Protein AF-0000000080672059 (afdb_homodimer)

Nearest PDB structures (foldseek):
  1m1s-assembly1_A  TM=9.481E-01  e=3.172E-10  Caenorhabditis elegans
  1row-assembly2_B  TM=9.359E-01  e=1.140E-09  Caenorhabditis elegans
  1grw-assembly2_B  TM=8.486E-01  e=2.375E-07  Caenorhabditis elegans
  2bvu-assembly3_C  TM=8.547E-01  e=3.918E-07  Ascaris suum
  7ad7-assembly1_A  TM=6.670E-01  e=1.424E-04  Homo sapiens

pLDDT: mean 83.89, std 22.9, range [27.88, 98.81]

Sequence (276 aa):
MLYDFDDHNLFITPKIAYFPTATGGASRHMMVNGSSHRIAVKIKCSDNELFRVSPVYTLLEPGNAQRLQIVRDPGPAKVDKIVLIYKTTCSSSARDAFDCDLGAERKVIALIAKEDLTMSIAPTTNLKSILRQSVQKSMLYDFDDHNLFITPKIAYFPTATGGASRHMMVNGSSHRIAVKIKCSDNELFRVSPVYTLLEPGNAQRLQIVRDPGPAKVDKIVLIYKTTCSSSARDAFDCDLGAERKVIALIAKEDLTMSIAPTTNLKSILRQSVQKS

Organism: Caenorhabditis japonica (NCBI:txid281687)

Radius of gyration: 25.7 Å; Cα contacts (8 Å, |Δi|>4): 586; chains: 2; bounding box: 85×75×47 Å

Solvent-accessible surface area (backbone atoms only — not comparable to full-atom values): 14937 Å² total; per-residue (Å²): 131,78,71,58,68,90,50,42,46,59,40,68,39,66,50,63,44,79,31,38,17,82,69,18,26,58,49,74,28,43,36,31,22,62,34,91,51,34,30,28,34,40,49,45,62,74,48,69,86,50,36,46,68,40,64,50,56,39,70,32,49,52,71,36,72,46,71,36,39,38,37,37,51,52,46,78,67,48,77,49,39,38,40,38,38,32,30,77,52,90,62,95,41,35,70,64,53,59,78,53,66,78,81,49,44,79,48,68,31,42,34,40,30,41,72,71,73,67,69,68,32,34,42,43,50,65,57,63,65,58,53,53,59,59,57,63,73,103,132,79,72,56,68,89,49,39,45,60,40,68,39,65,50,62,45,78,31,39,16,81,72,18,28,58,47,76,28,41,37,33,22,63,34,92,52,34,31,26,35,39,50,44,64,73,46,69,88,50,38,46,67,39,63,48,55,39,70,32,49,52,72,36,72,46,70,37,38,38,36,38,52,53,45,76,64,48,76,50,39,38,41,37,38,32,31,76,51,89,60,94,39,34,69,64,53,59,79,53,66,79,81,50,45,79,48,68,32,43,34,41,28,41,72,71,73,67,70,69,29,33,41,45,53,65,58,63,66,59,54,54,60,62,56,65,75,102

Foldseek 3Di:
DPPPCVCQAKDKPDLEDEAEQAAWFKDKMKIFGNDQAKKKKAKDWPDVPFKDKPDRIDIHHHGDMDMIMMTGGRHDWDKIKMKIKMDGDPDPDSVVRVVPSPRIDIGMRIYGYDHPCPVPVPPPPPVVVVVVVVVVVD/DPPPCVCQQKDKPDLEDEAEQAAWFKDKMKIFGRDQAKKKKAKDWPDVPFKDKPDRIDIHHHGDMDMIMMTGGRHDWDKIKMKIKMDGDPDPDSVVRVVPSPRIDIGMRIYGYDHPCPVPPPPPPPCVVVVVVVPVVD

InterPro domains:
  IPR000535 Major sperm protein (MSP) domain [PF00635] (10-90)
  IPR000535 Major sperm protein (MSP) domain [PS50202] (9-138)
  IPR008962 PapD-like superfamily [SSF49354] (10-99)
  IPR013783 Immunoglobulin-like fold [G3DSA:2.60.40.10] (4-113)
  IPR051774 Sperm-specific class P [PTHR22947] (5-114)

Secondary structure (DSSP, 8-state):
----GGG-SEEEE-SEEEEETTT-EEEEEEEEE-SSS-EEEEEEES-TTTEEEE-SEEEE-TT-EEEEEEEE-S----EEEEEEEEEE---S-TTGGGGS-TT-EEEEEEEEEE------------HHHHHHHHHH--/----GGG-SEEEE-SEEEEETTT-EEEEEEEEE-SSS-EEEEEEES-TTTEEEE-SEEEE-TT-EEEEEEEE-S----EEEEEEEEEE---S-TTGGGGS-TT-EEEEEEEEEE------------THHHHHHHHHT-

Structure (mmCIF, N/CA/C/O backbone):
data_AF-0000000080672059-model_v1
#
loop_
_entity.id
_entity.type
_entity.pdbx_description
1 polymer 'Major sperm protein'
#
loop_
_atom_site.group_PDB
_atom_site.id
_atom_site.type_symbol
_atom_site.label_atom_id
_atom_site.label_alt_id
_atom_site.label_comp_id
_atom_site.label_asym_id
_atom_site.label_entity_id
_atom_site.label_seq_id
_atom_site.pdbx_PDB_ins_code
_atom_site.Cartn_x
_atom_site.Cartn_y
_atom_site.Cartn_z
_atom_site.occupancy
_atom_site.B_iso_or_equiv
_atom_site.auth_seq_id
_atom_site.auth_comp_id
_atom_site.auth_asym_id
_atom_site.auth_atom_id
_atom_site.pdbx_PDB_model_num
ATOM 1 N N . MET A 1 1 ? -6.824 17.594 25.531 1 27.89 1 MET A N 1
ATOM 2 C CA . MET A 1 1 ? -6.82 17.594 24.078 1 27.89 1 MET A CA 1
ATOM 3 C C . MET A 1 1 ? -8.227 17.375 23.531 1 27.89 1 MET A C 1
ATOM 5 O O . MET A 1 1 ? -8.836 16.328 23.75 1 27.89 1 MET A O 1
ATOM 9 N N . LEU A 1 2 ? -9 18.344 23.422 1 29.59 2 LEU A N 1
ATOM 10 C CA . LEU A 1 2 ? -10.422 18.328 23.094 1 29.59 2 LEU A CA 1
ATOM 11 C C . LEU A 1 2 ? -10.656 17.641 21.75 1 29.59 2 LEU A C 1
ATOM 13 O O . LEU A 1 2 ? -10.102 18.062 20.734 1 29.59 2 LEU A O 1
ATOM 17 N N . TYR A 1 3 ? -10.828 16.344 21.672 1 37.28 3 TYR A N 1
ATOM 18 C CA . TYR A 1 3 ? -11.352 15.75 20.438 1 37.28 3 TYR A CA 1
ATOM 19 C C . TYR A 1 3 ? -12.406 16.656 19.812 1 37.28 3 TYR A C 1
ATOM 21 O O . TYR A 1 3 ? -13.273 17.172 20.516 1 37.28 3 TYR A O 1
ATOM 29 N N . ASP A 1 4 ? -12.125 17.516 19.047 1 41.5 4 ASP A N 1
ATOM 30 C CA . ASP A 1 4 ? -13.172 18.297 18.406 1 41.5 4 ASP A CA 1
ATOM 31 C C . ASP A 1 4 ? -14.422 17.469 18.172 1 41.5 4 ASP A C 1
ATOM 33 O O . ASP A 1 4 ? -14.352 16.391 17.578 1 41.5 4 ASP A O 1
ATOM 37 N N . PHE A 1 5 ? -15.383 17.5 18.922 1 44.5 5 PHE A N 1
ATOM 38 C CA . PHE A 1 5 ? -16.688 16.844 18.953 1 44.5 5 PHE A CA 1
ATOM 39 C C . PHE A 1 5 ? -17.188 16.578 17.547 1 44.5 5 PHE A C 1
ATOM 41 O O . PHE A 1 5 ? -17.875 15.594 17.297 1 44.5 5 PHE A O 1
ATOM 48 N N . ASP A 1 6 ? -16.984 17.531 16.625 1 49.91 6 ASP A N 1
ATOM 49 C CA . ASP A 1 6 ? -17.516 17.359 15.281 1 49.91 6 ASP A CA 1
ATOM 50 C C . ASP A 1 6 ? -16.875 16.172 14.578 1 49.91 6 ASP A C 1
ATOM 52 O O . ASP A 1 6 ? -17.469 15.578 13.68 1 49.91 6 ASP A O 1
ATOM 56 N N . ASP A 1 7 ? -15.625 15.844 14.891 1 55.97 7 ASP A N 1
ATOM 57 C CA . ASP A 1 7 ? -14.758 14.75 14.453 1 55.97 7 ASP A CA 1
ATOM 58 C C . ASP A 1 7 ? -15.117 13.453 15.164 1 55.97 7 ASP A C 1
ATOM 60 O O . ASP A 1 7 ? -14.352 12.484 15.133 1 55.97 7 ASP A O 1
ATOM 64 N N . HIS A 1 8 ? -16.281 13.516 15.805 1 61.19 8 HIS A N 1
ATOM 65 C CA . HIS A 1 8 ? -16.516 12.555 16.875 1 61.19 8 HIS A CA 1
ATOM 66 C C . HIS A 1 8 ? -16.875 11.188 16.312 1 61.19 8 HIS A C 1
ATOM 68 O O . HIS A 1 8 ? -16.688 10.164 16.984 1 61.19 8 HIS A O 1
ATOM 74 N N . ASN A 1 9 ? -17.219 11.094 15.055 1 89.75 9 ASN A N 1
ATOM 75 C CA . ASN A 1 9 ? -17.594 9.758 14.625 1 89.75 9 ASN A CA 1
ATOM 76 C C . ASN A 1 9 ? -16.422 9 14.008 1 89.75 9 ASN A C 1
ATOM 78 O O . ASN A 1 9 ? -16.078 7.902 14.453 1 89.75 9 ASN A O 1
ATOM 82 N N . LEU A 1 10 ? -15.648 9.797 13.172 1 96 10 LEU A N 1
ATOM 83 C CA . LEU A 1 10 ? -14.492 9.156 12.547 1 96 10 LEU A CA 1
ATOM 84 C C . LEU A 1 10 ? -13.227 9.984 12.789 1 96 10 LEU A C 1
ATOM 86 O O . LEU A 1 10 ? -13.141 11.133 12.359 1 96 10 LEU A O 1
ATOM 90 N N . PHE A 1 11 ? -12.328 9.398 13.445 1 95.81 11 PHE A N 1
ATOM 91 C CA . PHE A 1 11 ? -11.047 10.055 13.688 1 95.81 11 PHE A CA 1
ATOM 92 C C . PHE A 1 11 ? -10.008 9.609 12.664 1 95.81 11 PHE A C 1
ATOM 94 O O . PHE A 1 11 ? -9.922 8.422 12.328 1 95.81 11 PHE A O 1
ATOM 101 N N . ILE A 1 12 ? -9.297 10.57 12.086 1 97.25 12 ILE A N 1
ATOM 102 C CA . ILE A 1 12 ? -8.227 10.273 11.141 1 97.25 12 ILE A CA 1
ATOM 103 C C . ILE A 1 12 ? -6.98 11.07 11.516 1 97.25 12 ILE A C 1
ATOM 105 O O . ILE A 1 12 ? -7.055 12.273 11.766 1 97.25 12 ILE A O 1
ATOM 109 N N . THR A 1 13 ? -5.883 10.406 11.547 1 96.31 13 THR A N 1
ATOM 110 C CA . THR A 1 13 ? -4.633 11.078 11.875 1 96.31 13 THR A CA 1
ATOM 111 C C . THR A 1 13 ? -3.461 10.422 11.148 1 96.31 13 THR A C 1
ATOM 113 O O . THR A 1 13 ? -3.438 9.195 10.984 1 96.31 13 THR A O 1
ATOM 116 N N . PRO A 1 14 ? -2.426 11.148 10.719 1 97.25 14 PRO A N 1
ATOM 117 C CA . PRO A 1 14 ? -2.373 12.609 10.625 1 97.25 14 PRO A CA 1
ATOM 118 C C . PRO A 1 14 ? -3.234 13.156 9.484 1 97.25 14 PRO A C 1
ATOM 120 O O . PRO A 1 14 ? -3.645 12.406 8.602 1 97.25 14 PRO A O 1
ATOM 123 N N . LYS A 1 15 ? -3.541 14.391 9.469 1 97.31 15 LYS A N 1
ATOM 124 C CA . LYS A 1 15 ? -4.371 15.016 8.445 1 97.31 15 LYS A CA 1
ATOM 125 C C . LYS A 1 15 ? -3.514 15.57 7.312 1 97.31 15 LYS A C 1
ATOM 127 O O . LYS A 1 15 ? -4.043 16.062 6.312 1 97.31 15 LYS A O 1
ATOM 132 N N . ILE A 1 16 ? -2.193 15.492 7.504 1 97.44 16 ILE A N 1
ATOM 133 C CA . ILE A 1 16 ? -1.255 15.953 6.484 1 97.44 16 ILE A CA 1
ATOM 134 C C . ILE A 1 16 ? -0.164 14.906 6.277 1 97.44 16 ILE A C 1
ATOM 136 O O . ILE A 1 16 ? 0.328 14.312 7.242 1 97.44 16 ILE A O 1
ATOM 140 N N . ALA A 1 17 ? 0.248 14.727 5.102 1 97.31 17 ALA A N 1
ATOM 141 C CA . ALA A 1 17 ? 1.373 13.867 4.754 1 97.31 17 ALA A CA 1
ATOM 142 C C . ALA A 1 17 ? 2.336 14.578 3.805 1 97.31 17 ALA A C 1
ATOM 144 O O . ALA A 1 17 ? 1.909 15.289 2.893 1 97.31 17 ALA A O 1
ATOM 145 N N . TYR A 1 18 ? 3.58 14.367 4.039 1 95.5 18 TYR A N 1
ATOM 146 C CA . TYR A 1 18 ? 4.629 14.938 3.199 1 95.5 18 TYR A CA 1
ATOM 147 C C . TYR A 1 18 ? 5.34 13.852 2.406 1 95.5 18 TYR A C 1
ATOM 149 O O . TYR A 1 18 ? 5.609 12.766 2.93 1 95.5 18 TYR A O 1
ATOM 157 N N . PHE A 1 19 ? 5.676 14.172 1.181 1 95 19 PHE A N 1
ATOM 158 C CA . PHE A 1 19 ? 6.398 13.234 0.322 1 95 19 PHE A CA 1
ATOM 159 C C . PHE A 1 19 ? 7.539 13.938 -0.401 1 95 19 PHE A C 1
ATOM 161 O O . PHE A 1 19 ? 7.348 15.016 -0.98 1 95 19 PHE A O 1
ATOM 168 N N . PRO A 1 20 ? 8.672 13.234 -0.404 1 91.88 20 PRO A N 1
ATOM 169 C CA . PRO A 1 20 ? 9.711 13.75 -1.296 1 91.88 20 PRO A CA 1
ATOM 170 C C . PRO A 1 20 ? 9.344 13.609 -2.771 1 91.88 20 PRO A C 1
ATOM 172 O O . PRO A 1 20 ? 8.797 12.578 -3.18 1 91.88 20 PRO A O 1
ATOM 175 N N . THR A 1 21 ? 9.68 14.609 -3.572 1 94.88 21 THR A N 1
ATOM 176 C CA . THR A 1 21 ? 9.352 14.586 -4.992 1 94.88 21 THR A CA 1
ATOM 177 C C . THR A 1 21 ? 10.219 13.57 -5.734 1 94.88 21 THR A C 1
ATOM 179 O O . THR A 1 21 ? 9.742 12.891 -6.648 1 94.88 21 THR A O 1
ATOM 182 N N . ALA A 1 22 ? 11.438 13.406 -5.324 1 90.38 22 ALA A N 1
ATOM 183 C CA . ALA A 1 22 ? 12.414 12.617 -6.066 1 90.38 22 ALA A CA 1
ATOM 184 C C . ALA A 1 22 ? 12.172 11.125 -5.871 1 90.38 22 ALA A C 1
ATOM 186 O O . ALA A 1 22 ? 12.305 10.344 -6.816 1 90.38 22 ALA A O 1
ATOM 187 N N . THR A 1 23 ? 11.844 10.773 -4.719 1 88.88 23 THR A N 1
ATOM 188 C CA . THR A 1 23 ? 11.781 9.336 -4.445 1 88.88 23 THR A CA 1
ATOM 189 C C . THR A 1 23 ? 10.336 8.891 -4.223 1 88.88 23 THR A C 1
ATOM 191 O O . THR A 1 23 ? 10.031 7.699 -4.301 1 88.88 23 THR A O 1
ATOM 194 N N . GLY A 1 24 ? 9.461 9.883 -4 1 94.06 24 GLY A N 1
ATOM 195 C CA . GLY A 1 24 ? 8.148 9.492 -3.506 1 94.06 24 GLY A CA 1
ATOM 196 C C . GLY A 1 24 ? 8.18 8.992 -2.074 1 94.06 24 GLY A C 1
ATOM 197 O O . GLY A 1 24 ? 8.859 9.562 -1.223 1 94.06 24 GLY A O 1
ATOM 198 N N . GLY A 1 25 ? 7.371 7.953 -1.831 1 93.5 25 GLY A N 1
ATOM 199 C CA . GLY A 1 25 ? 7.363 7.41 -0.483 1 93.5 25 GLY A CA 1
ATOM 200 C C . GLY A 1 25 ? 6 6.902 -0.05 1 93.5 25 GLY A C 1
ATOM 201 O O . GLY A 1 25 ? 5.109 6.715 -0.88 1 93.5 25 GLY A O 1
ATOM 202 N N . ALA A 1 26 ? 5.996 6.516 1.231 1 95.62 26 ALA A N 1
ATOM 203 C CA . ALA A 1 26 ? 4.762 5.988 1.807 1 95.62 26 ALA A CA 1
ATOM 204 C C . ALA A 1 26 ? 4.395 6.73 3.088 1 95.62 26 ALA A C 1
ATOM 206 O O . ALA A 1 26 ? 5.27 7.203 3.812 1 95.62 26 ALA A O 1
ATOM 207 N N . SER A 1 27 ? 3.152 6.887 3.283 1 95.25 27 SER A N 1
ATOM 208 C CA . SER A 1 27 ? 2.631 7.418 4.539 1 95.25 27 SER A CA 1
ATOM 209 C C . SER A 1 27 ? 1.541 6.52 5.109 1 95.25 27 SER A C 1
ATOM 211 O O . SER A 1 27 ? 0.822 5.855 4.363 1 95.25 27 SER A O 1
ATOM 213 N N . ARG A 1 28 ? 1.445 6.535 6.426 1 94.88 28 ARG A N 1
ATOM 214 C CA . ARG A 1 28 ? 0.442 5.734 7.117 1 94.88 28 ARG A CA 1
ATOM 215 C C . ARG A 1 28 ? -0.46 6.609 7.98 1 94.88 28 ARG A C 1
ATOM 217 O O . ARG A 1 28 ? 0.021 7.492 8.695 1 94.88 28 ARG A O 1
ATOM 224 N N . HIS A 1 29 ? -1.68 6.273 7.871 1 96.56 29 HIS A N 1
ATOM 225 C CA . HIS A 1 29 ? -2.703 6.984 8.633 1 96.56 29 HIS A CA 1
ATOM 226 C C . HIS A 1 29 ? -3.604 6.016 9.391 1 96.56 29 HIS A C 1
ATOM 228 O O . HIS A 1 29 ? -3.721 4.848 9.008 1 96.56 29 HIS A O 1
ATOM 234 N N . MET A 1 30 ? -4.145 6.531 10.422 1 96.94 30 MET A N 1
ATOM 235 C CA . MET A 1 30 ? -5.043 5.703 11.227 1 96.94 30 MET A CA 1
ATOM 236 C C . MET A 1 30 ? -6.461 6.258 11.203 1 96.94 30 MET A C 1
ATOM 238 O O . MET A 1 30 ? -6.668 7.457 11.398 1 96.94 30 MET A O 1
ATOM 242 N N . MET A 1 31 ? -7.363 5.41 10.945 1 97.5 31 MET A N 1
ATOM 243 C CA . MET A 1 31 ? -8.789 5.719 11.023 1 97.5 31 MET A CA 1
ATOM 244 C C . MET A 1 31 ? -9.43 5.004 12.211 1 97.5 31 MET A C 1
ATOM 246 O O . MET A 1 31 ? -9.281 3.791 12.359 1 97.5 31 MET A O 1
ATOM 250 N N . VAL A 1 32 ? -10.172 5.73 13.008 1 97.19 32 VAL A N 1
ATOM 251 C CA . VAL A 1 32 ? -10.789 5.133 14.188 1 97.19 32 VAL A CA 1
ATOM 252 C C . VAL A 1 32 ? -12.273 5.484 14.219 1 97.19 32 VAL A C 1
ATOM 254 O O . VAL A 1 32 ? -12.648 6.648 14.055 1 97.19 32 VAL A O 1
ATOM 257 N N . ASN A 1 33 ? -13.117 4.461 14.453 1 97.69 33 ASN A N 1
ATOM 258 C CA . ASN A 1 33 ? -14.547 4.688 14.664 1 97.69 33 ASN A CA 1
ATOM 259 C C . ASN A 1 33 ? -14.852 5.02 16.125 1 97.69 33 ASN A C 1
ATOM 261 O O . ASN A 1 33 ? -14.953 4.125 16.953 1 97.69 33 ASN A O 1
ATOM 265 N N . GLY A 1 34 ? -15.039 6.273 16.297 1 95.5 34 GLY A N 1
ATOM 266 C CA . GLY A 1 34 ? -15.328 6.719 17.656 1 95.5 34 GLY A CA 1
ATOM 267 C C . GLY A 1 34 ? -16.812 6.711 17.984 1 95.5 34 GLY A C 1
ATOM 268 O O . GLY A 1 34 ? -17.203 7.125 19.078 1 95.5 34 GLY A O 1
ATOM 269 N N . SER A 1 35 ? -17.578 6.309 17.078 1 94.5 35 SER A N 1
ATOM 270 C CA . SER A 1 35 ? -19.031 6.293 17.297 1 94.5 35 SER A CA 1
ATOM 271 C C . SER A 1 35 ? -19.484 4.957 17.859 1 94.5 35 SER A C 1
ATOM 273 O O . SER A 1 35 ? -18.672 4.074 18.125 1 94.5 35 SER A O 1
ATOM 275 N N . SER A 1 36 ? -20.734 4.789 18.109 1 95.88 36 SER A N 1
ATOM 276 C CA . SER A 1 36 ? -21.312 3.555 18.625 1 95.88 36 SER A CA 1
ATOM 277 C C . SER A 1 36 ? -21.922 2.717 17.516 1 95.88 36 SER A C 1
ATOM 279 O O . SER A 1 36 ? -22.562 1.69 17.766 1 95.88 36 SER A O 1
ATOM 281 N N . HIS A 1 37 ? -21.781 3.164 16.203 1 96.62 37 HIS A N 1
ATOM 282 C CA . HIS A 1 37 ? -22.359 2.477 15.055 1 96.62 37 HIS A CA 1
ATOM 283 C C . HIS A 1 37 ? -21.266 2.078 14.062 1 96.62 37 HIS A C 1
ATOM 285 O O . HIS A 1 37 ? -20.219 2.713 14 1 96.62 37 HIS A O 1
ATOM 291 N N . ARG A 1 38 ? -21.562 1.036 13.336 1 97.44 38 ARG A N 1
ATOM 292 C CA . ARG A 1 38 ? -20.656 0.686 12.242 1 97.44 38 ARG A CA 1
ATOM 293 C C . ARG A 1 38 ? -20.547 1.828 11.234 1 97.44 38 ARG A C 1
ATOM 295 O O . ARG A 1 38 ? -21.547 2.461 10.891 1 97.44 38 ARG A O 1
ATOM 302 N N . ILE A 1 39 ? -19.344 2.043 10.773 1 97.38 39 ILE A N 1
ATOM 303 C CA . ILE A 1 39 ? -19.094 3.105 9.805 1 97.38 39 ILE A CA 1
ATOM 304 C C . ILE A 1 39 ? -18.531 2.512 8.523 1 97.38 39 ILE A C 1
ATOM 306 O O . ILE A 1 39 ? -17.641 1.655 8.57 1 97.38 39 ILE A O 1
ATOM 310 N N . ALA A 1 40 ? -19.141 2.881 7.383 1 97.75 40 ALA A N 1
ATOM 311 C CA . ALA A 1 40 ? -18.531 2.623 6.074 1 97.75 40 ALA A CA 1
ATOM 312 C C . ALA A 1 40 ? -17.719 3.818 5.602 1 97.75 40 ALA A C 1
ATOM 314 O O . ALA A 1 40 ? -18.125 4.969 5.773 1 97.75 40 ALA A O 1
ATOM 315 N N . VAL A 1 41 ? -16.562 3.537 5.016 1 98 41 VAL A N 1
ATOM 316 C CA . VAL A 1 41 ? -15.695 4.594 4.512 1 98 41 VAL A CA 1
ATOM 317 C C . VAL A 1 41 ? -15.352 4.332 3.049 1 98 41 VAL A C 1
ATOM 319 O O . VAL A 1 41 ? -14.977 3.213 2.686 1 98 41 VAL A O 1
ATOM 322 N N . LYS A 1 42 ? -15.523 5.309 2.285 1 98.12 42 LYS A N 1
ATOM 323 C CA . LYS A 1 42 ? -15.031 5.348 0.91 1 98.12 42 LYS A CA 1
ATOM 324 C C . LYS A 1 42 ? -13.914 6.371 0.753 1 98.12 42 LYS A C 1
ATOM 326 O O . LYS A 1 42 ? -14.086 7.547 1.081 1 98.12 42 LYS A O 1
ATOM 331 N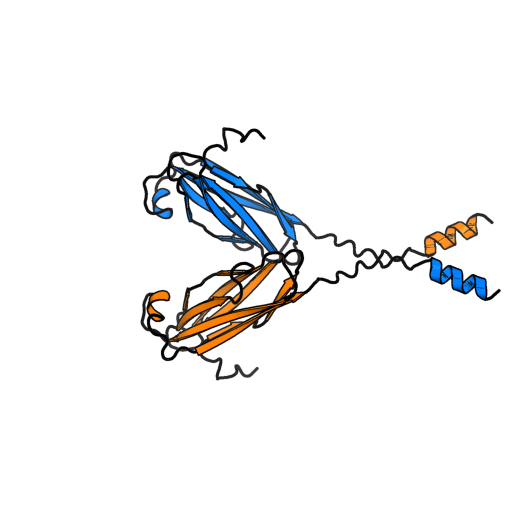 N . ILE A 1 43 ? -12.812 5.957 0.176 1 98.5 43 ILE A N 1
ATOM 332 C CA . ILE A 1 43 ? -11.633 6.809 0.087 1 98.5 43 ILE A CA 1
ATOM 333 C C . ILE A 1 43 ? -11.367 7.172 -1.372 1 98.5 43 ILE A C 1
ATOM 335 O O . ILE A 1 43 ? -11.281 6.293 -2.232 1 98.5 43 ILE A O 1
ATOM 339 N N . LYS A 1 44 ? -11.242 8.445 -1.642 1 98.31 44 LYS A N 1
ATOM 340 C CA . LYS A 1 44 ? -10.938 8.961 -2.971 1 98.31 44 LYS A CA 1
ATOM 341 C C . LYS A 1 44 ? -9.617 9.734 -2.969 1 98.31 44 LYS A C 1
ATOM 343 O O . LYS A 1 44 ? -9.281 10.391 -1.984 1 98.31 44 LYS A O 1
ATOM 348 N N . CYS A 1 45 ? -8.93 9.68 -4.086 1 98.69 45 CYS A N 1
ATOM 349 C CA . CYS A 1 45 ? -7.68 10.414 -4.266 1 98.69 45 CYS A CA 1
ATOM 350 C C . CYS A 1 45 ? -7.781 11.391 -5.426 1 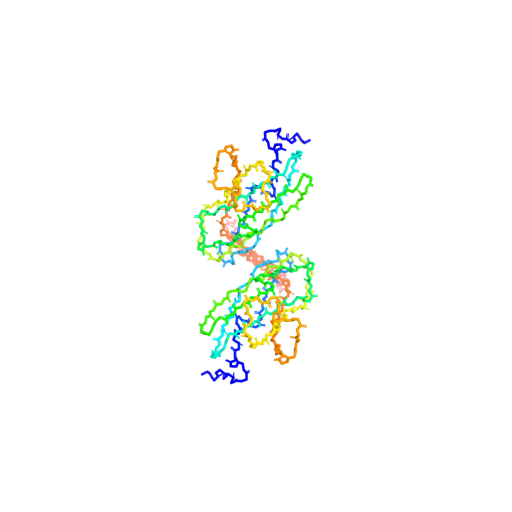98.69 45 CYS A C 1
ATOM 352 O O . CYS A 1 45 ? -8.375 11.078 -6.461 1 98.69 45 CYS A O 1
ATOM 354 N N . SER A 1 46 ? -7.16 12.539 -5.191 1 98.69 46 SER A N 1
ATOM 355 C CA . SER A 1 46 ? -7.211 13.555 -6.234 1 98.69 46 SER A CA 1
ATOM 356 C C . SER A 1 46 ? -6.332 13.172 -7.422 1 98.69 46 SER A C 1
ATOM 358 O O . SER A 1 46 ? -6.477 13.727 -8.516 1 98.69 46 SER A O 1
ATOM 360 N N . ASP A 1 47 ? -5.355 12.266 -7.281 1 98.44 47 ASP A N 1
ATOM 361 C CA . ASP A 1 47 ? -4.453 11.852 -8.352 1 98.44 47 ASP A CA 1
ATOM 362 C C . ASP A 1 47 ? -4.109 10.367 -8.234 1 98.44 47 ASP A C 1
ATOM 364 O O . ASP A 1 47 ? -3.115 10.008 -7.605 1 98.44 47 ASP A O 1
ATOM 368 N N . ASN A 1 48 ? -4.805 9.578 -8.977 1 97.12 48 ASN A N 1
ATOM 369 C CA . ASN A 1 48 ? -4.629 8.133 -8.906 1 97.12 48 ASN A CA 1
ATOM 370 C C . ASN A 1 48 ? -3.457 7.664 -9.766 1 97.12 48 ASN A C 1
ATOM 372 O O . ASN A 1 48 ? -3.102 6.484 -9.742 1 97.12 48 ASN A O 1
ATOM 376 N N . GLU A 1 49 ? -2.912 8.555 -10.531 1 95.94 49 GLU A N 1
ATOM 377 C CA . GLU A 1 49 ? -1.74 8.203 -11.328 1 95.94 49 GLU A CA 1
ATOM 378 C C . GLU A 1 49 ? -0.469 8.234 -10.484 1 95.94 49 GLU A C 1
ATOM 380 O O . GLU A 1 49 ? 0.438 7.422 -10.688 1 95.94 49 GLU A O 1
ATOM 385 N N . LEU A 1 50 ? -0.511 9.141 -9.57 1 96.56 50 LEU A N 1
ATOM 386 C CA . LEU A 1 50 ? 0.701 9.367 -8.789 1 96.56 50 LEU A CA 1
ATOM 387 C C . LEU A 1 50 ? 0.625 8.648 -7.441 1 96.56 50 LEU A C 1
ATOM 389 O O . LEU A 1 50 ? 1.655 8.328 -6.848 1 96.56 50 LEU A O 1
ATOM 393 N N . PHE A 1 51 ? -0.557 8.43 -6.969 1 97.62 51 PHE A N 1
ATOM 394 C CA . PHE A 1 51 ? -0.736 7.867 -5.637 1 97.62 51 PHE A CA 1
ATOM 395 C C . PHE A 1 51 ? -1.474 6.535 -5.707 1 97.62 51 PHE A C 1
ATOM 397 O O . PHE A 1 51 ? -2.32 6.332 -6.582 1 97.62 51 PHE A O 1
ATOM 404 N N . ARG A 1 52 ? -1.101 5.746 -4.781 1 96.75 52 ARG A N 1
ATOM 405 C CA . ARG A 1 52 ? -1.884 4.555 -4.48 1 96.75 52 ARG A CA 1
ATOM 406 C C . ARG A 1 52 ? -2.373 4.57 -3.035 1 96.75 52 ARG A C 1
ATOM 408 O O . ARG A 1 52 ? -1.609 4.879 -2.119 1 96.75 52 ARG A O 1
ATOM 415 N N . VAL A 1 53 ? -3.619 4.266 -2.9 1 97.69 53 VAL A N 1
ATOM 416 C CA . VAL A 1 53 ? -4.246 4.316 -1.584 1 97.69 53 VAL A CA 1
ATOM 417 C C . VAL A 1 53 ? -4.883 2.965 -1.264 1 97.69 53 VAL A C 1
ATOM 419 O O . VAL A 1 53 ? -5.496 2.34 -2.133 1 97.69 53 VAL A O 1
ATOM 422 N N . SER A 1 54 ? -4.648 2.551 0.02 1 95.62 54 SER A N 1
ATOM 423 C CA . SER A 1 54 ? -5.23 1.294 0.479 1 95.62 54 SER A CA 1
ATOM 424 C C . SER A 1 54 ? -5.637 1.375 1.946 1 95.62 54 SER A C 1
ATOM 426 O O . SER A 1 54 ? -4.824 1.729 2.803 1 95.62 54 SER A O 1
ATOM 428 N N . PRO A 1 55 ? -6.945 0.967 2.193 1 96.38 55 PRO A N 1
ATOM 429 C CA . PRO A 1 55 ? -7.973 0.45 1.284 1 96.38 55 PRO A CA 1
ATOM 430 C C . PRO A 1 55 ? -8.742 1.559 0.572 1 96.38 55 PRO A C 1
ATOM 432 O O . PRO A 1 55 ? -8.539 2.74 0.861 1 96.38 55 PRO A O 1
ATOM 435 N N . VAL A 1 56 ? -9.547 1.164 -0.354 1 96.88 56 VAL A N 1
ATOM 436 C CA . VAL A 1 56 ? -10.398 2.109 -1.073 1 96.88 56 VAL A CA 1
ATOM 437 C C . VAL A 1 56 ? -11.773 2.16 -0.424 1 96.88 56 VAL A C 1
ATOM 439 O O . VAL A 1 56 ? -12.422 3.211 -0.411 1 96.88 56 VAL A O 1
ATOM 442 N N . TYR A 1 57 ? -12.242 1.029 0.13 1 98.12 57 TYR A N 1
ATOM 443 C CA . TYR A 1 57 ? -13.445 0.888 0.949 1 98.12 57 TYR A CA 1
ATOM 444 C C . TYR A 1 57 ? -13.141 0.11 2.225 1 98.12 57 TYR A C 1
ATOM 446 O O . TYR A 1 57 ? -12.359 -0.839 2.209 1 98.12 57 TYR A O 1
ATOM 454 N N . THR A 1 58 ? -13.875 0.464 3.301 1 98.19 58 THR A N 1
ATOM 455 C CA . THR A 1 58 ? -13.719 -0.352 4.5 1 98.19 58 THR A CA 1
ATOM 456 C C . THR A 1 58 ? -14.883 -0.112 5.465 1 98.19 58 THR A C 1
ATOM 458 O O . THR A 1 58 ? -15.531 0.933 5.414 1 98.19 58 THR A O 1
ATOM 461 N N . LEU A 1 59 ? -15.148 -1.096 6.254 1 98.44 59 LEU A N 1
ATOM 462 C CA . LEU A 1 59 ? -16.047 -0.973 7.395 1 98.44 59 LEU A CA 1
ATOM 463 C C . LEU A 1 59 ? -15.273 -0.85 8.695 1 98.44 59 LEU A C 1
ATOM 465 O O . LEU A 1 59 ? -14.258 -1.525 8.883 1 98.44 59 LEU A O 1
ATOM 469 N N . LEU A 1 60 ? -15.734 -0.014 9.523 1 98.12 60 LEU A N 1
ATOM 470 C CA . LEU A 1 60 ? -15.141 0.131 10.852 1 98.12 60 LEU A CA 1
ATOM 471 C C . LEU A 1 60 ? -16.188 -0.095 11.938 1 98.12 60 LEU A C 1
ATOM 473 O O . LEU A 1 60 ? -17.141 0.676 12.062 1 98.12 60 LEU A O 1
ATOM 477 N N . GLU A 1 61 ? -15.898 -1.157 12.727 1 98.06 61 GLU A N 1
ATOM 478 C CA . GLU A 1 61 ? -16.766 -1.378 13.883 1 98.06 61 GLU A CA 1
ATOM 479 C C . GLU A 1 61 ? -16.5 -0.364 14.984 1 98.06 61 GLU A C 1
ATOM 481 O O . GLU A 1 61 ? -15.398 0.198 15.062 1 98.06 61 GLU A O 1
ATOM 486 N N . PRO A 1 62 ? -17.5 -0.126 15.844 1 96.88 62 PRO A N 1
ATOM 487 C CA . PRO A 1 62 ? -17.297 0.817 16.953 1 96.88 62 PRO A CA 1
ATOM 488 C C . PRO A 1 62 ? -16.016 0.547 17.734 1 96.88 62 PRO A C 1
ATOM 490 O O . PRO A 1 62 ? -15.766 -0.589 18.141 1 96.88 62 PRO A O 1
ATOM 493 N N . GLY A 1 63 ? -15.18 1.561 17.844 1 95.5 63 GLY A N 1
ATOM 494 C CA . GLY A 1 63 ? -13.969 1.463 18.641 1 95.5 63 GLY A CA 1
ATOM 495 C C . GLY A 1 63 ? -12.805 0.869 17.875 1 95.5 63 GLY A C 1
ATOM 496 O O . GLY A 1 63 ? -11.672 0.866 18.375 1 95.5 63 GLY A O 1
ATOM 497 N N . ASN A 1 64 ? -12.984 0.379 16.703 1 97.38 64 ASN A N 1
ATOM 498 C CA . ASN A 1 64 ? -11.922 -0.26 15.945 1 97.38 64 ASN A CA 1
ATOM 499 C C . ASN A 1 64 ? -11.125 0.759 15.133 1 97.38 64 ASN A C 1
ATOM 501 O O . ASN A 1 64 ? -11.633 1.839 14.82 1 97.38 64 ASN A O 1
ATOM 505 N N . ALA A 1 65 ? -9.898 0.408 14.945 1 97 65 ALA A N 1
ATOM 506 C CA . ALA A 1 65 ? -8.977 1.219 14.148 1 97 65 ALA A CA 1
ATOM 507 C C . ALA A 1 65 ? -8.492 0.455 12.922 1 97 65 ALA A C 1
ATOM 509 O O . ALA A 1 65 ? -8.336 -0.768 12.961 1 97 65 ALA A O 1
ATOM 510 N N . GLN A 1 66 ? -8.359 1.185 11.891 1 96.88 66 GLN A N 1
ATOM 511 C CA . GLN A 1 66 ? -7.793 0.603 10.68 1 96.88 66 GLN A CA 1
ATOM 512 C C . GLN A 1 66 ? -6.777 1.546 10.031 1 96.88 66 GLN A C 1
ATOM 514 O O . GLN A 1 66 ? -7 2.758 9.977 1 96.88 66 GLN A O 1
ATOM 519 N N . ARG A 1 67 ? -5.773 0.977 9.523 1 95.31 67 ARG A N 1
ATOM 520 C CA . ARG A 1 67 ? -4.727 1.76 8.867 1 95.31 67 ARG A CA 1
ATOM 521 C C . ARG A 1 67 ? -5.109 2.094 7.434 1 95.31 67 ARG A C 1
ATOM 523 O O . ARG A 1 67 ? -5.727 1.277 6.742 1 95.31 67 ARG A O 1
ATOM 530 N N . LEU A 1 68 ? -4.738 3.248 7.07 1 97.38 68 LEU A N 1
ATOM 531 C CA . LEU A 1 68 ? -4.781 3.705 5.684 1 97.38 68 LEU A CA 1
ATOM 532 C C . LEU A 1 68 ? -3.375 3.969 5.156 1 97.38 68 LEU A C 1
ATOM 534 O O . LEU A 1 68 ? -2.652 4.809 5.695 1 97.38 68 LEU A O 1
ATOM 538 N N . GLN A 1 69 ? -3.041 3.283 4.137 1 96.38 69 GLN A N 1
ATOM 539 C CA . GLN A 1 69 ? -1.717 3.451 3.545 1 96.38 69 GLN A CA 1
ATOM 540 C C . GLN A 1 69 ? -1.79 4.27 2.26 1 96.38 69 GLN A C 1
ATOM 542 O O . GLN A 1 69 ? -2.635 4.012 1.4 1 96.38 69 GLN A O 1
ATOM 547 N N . ILE A 1 70 ? -0.881 5.148 2.18 1 97.88 70 ILE A N 1
ATOM 548 C CA . ILE A 1 70 ? -0.771 5.98 0.987 1 97.88 70 ILE A CA 1
ATOM 549 C C . ILE A 1 70 ? 0.646 5.891 0.425 1 97.88 70 ILE A C 1
ATOM 551 O O . ILE A 1 70 ? 1.621 6.133 1.141 1 97.88 70 ILE A O 1
ATOM 555 N N . VAL A 1 71 ? 0.766 5.52 -0.838 1 97.25 71 VAL A N 1
ATOM 556 C CA . VAL A 1 71 ? 2.064 5.449 -1.499 1 97.25 71 VAL A CA 1
ATOM 557 C C . VAL A 1 71 ? 2.109 6.438 -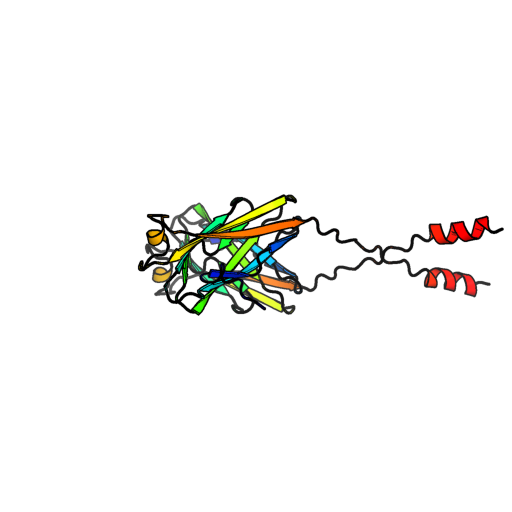2.658 1 97.25 71 VAL A C 1
ATOM 559 O O . VAL A 1 71 ? 1.159 6.539 -3.438 1 97.25 71 VAL A O 1
ATOM 562 N N . ARG A 1 72 ? 3.176 7.156 -2.744 1 97.06 72 ARG A N 1
ATOM 563 C CA . ARG A 1 72 ? 3.363 8.117 -3.822 1 97.06 72 ARG A CA 1
ATOM 564 C C . ARG A 1 72 ? 4.562 7.75 -4.688 1 97.06 72 ARG A C 1
ATOM 566 O O . ARG A 1 72 ? 5.633 7.426 -4.168 1 97.06 72 ARG A O 1
ATOM 573 N N . ASP A 1 73 ? 4.414 7.875 -5.969 1 95.12 73 ASP A N 1
ATOM 574 C CA . ASP A 1 73 ? 5.527 7.742 -6.902 1 95.12 73 ASP A CA 1
ATOM 575 C C . ASP A 1 73 ? 6.316 9.047 -7.004 1 95.12 73 ASP A C 1
ATOM 577 O O . ASP A 1 73 ? 5.812 10.109 -6.645 1 95.12 73 ASP A O 1
ATOM 581 N N . PRO A 1 74 ? 7.582 8.891 -7.422 1 93.38 74 PRO A N 1
ATOM 582 C CA . PRO A 1 74 ? 8.297 10.125 -7.754 1 93.38 74 PRO A CA 1
ATOM 583 C C . PRO A 1 74 ? 7.535 10.992 -8.758 1 93.38 74 PRO A C 1
ATOM 585 O O . PRO A 1 74 ? 6.895 10.469 -9.672 1 93.38 74 PRO A O 1
ATOM 588 N N . GLY A 1 75 ? 7.645 12.227 -8.523 1 95.5 75 GLY A N 1
ATOM 589 C CA . GLY A 1 75 ? 6.898 13.125 -9.391 1 95.5 75 GLY A CA 1
ATOM 590 C C . GLY A 1 75 ? 7.035 14.586 -8.992 1 95.5 75 GLY A C 1
ATOM 591 O O . GLY A 1 75 ? 7.824 14.922 -8.102 1 95.5 75 GLY A O 1
ATOM 592 N N . PRO A 1 76 ? 6.309 15.398 -9.594 1 95.94 76 PRO A N 1
ATOM 593 C CA . PRO A 1 76 ? 6.461 16.828 -9.367 1 95.94 76 PRO A CA 1
ATOM 594 C C . PRO A 1 76 ? 5.945 17.281 -7.996 1 95.94 76 PRO A C 1
ATOM 596 O O . PRO A 1 76 ? 5.098 16.594 -7.406 1 95.94 76 PRO A O 1
ATOM 599 N N . ALA A 1 77 ? 6.473 18.453 -7.613 1 96.12 77 ALA A N 1
ATOM 600 C CA . ALA A 1 77 ? 5.961 19.094 -6.402 1 96.12 77 ALA A CA 1
ATOM 601 C C . ALA A 1 77 ? 4.547 19.625 -6.613 1 96.12 77 ALA A C 1
ATOM 603 O O . ALA A 1 77 ? 4.285 20.344 -7.574 1 96.12 77 ALA A O 1
ATOM 604 N N . LYS A 1 78 ? 3.682 19.281 -5.812 1 97 78 LYS A N 1
ATOM 605 C CA . LYS A 1 78 ? 2.303 19.75 -5.84 1 97 78 LYS A CA 1
ATOM 606 C C . LYS A 1 78 ? 1.549 19.328 -4.582 1 97 78 LYS A C 1
ATOM 608 O O . LYS A 1 78 ? 2.061 18.547 -3.777 1 97 78 LYS A O 1
ATOM 613 N N . VAL A 1 79 ? 0.371 19.875 -4.449 1 97.88 79 VAL A N 1
ATOM 614 C CA . VAL A 1 79 ? -0.508 19.531 -3.338 1 97.88 79 VAL A CA 1
ATOM 615 C C . VAL A 1 79 ? -1.7 18.719 -3.854 1 97.88 79 VAL A C 1
ATOM 617 O O . VAL A 1 79 ? -2.426 19.188 -4.742 1 97.88 79 VAL A O 1
ATOM 620 N N . ASP A 1 80 ? -1.87 17.625 -3.379 1 98.62 80 ASP A N 1
ATOM 621 C CA . ASP A 1 80 ? -2.996 16.734 -3.668 1 98.62 80 ASP A CA 1
ATOM 622 C C . ASP A 1 80 ? -3.793 16.438 -2.402 1 98.62 80 ASP A C 1
ATOM 624 O O . ASP A 1 80 ? -3.564 17.047 -1.355 1 98.62 80 ASP A O 1
ATOM 628 N N . LYS A 1 81 ? -4.781 15.586 -2.533 1 98.81 81 LYS A N 1
ATOM 629 C CA . LYS A 1 81 ? -5.57 15.297 -1.337 1 98.81 81 LYS A CA 1
ATOM 630 C C . LYS A 1 81 ? -6.203 13.906 -1.421 1 98.81 81 LYS A C 1
ATOM 632 O O . LYS A 1 81 ? -6.438 13.391 -2.516 1 98.81 81 LYS A O 1
ATOM 637 N N . ILE A 1 82 ? -6.465 13.328 -0.211 1 98.75 82 ILE A N 1
ATOM 638 C CA . ILE A 1 82 ? -7.344 12.18 -0.017 1 98.75 82 ILE A CA 1
ATOM 639 C C . ILE A 1 82 ? -8.664 12.641 0.609 1 98.75 82 ILE A C 1
ATOM 641 O O . ILE A 1 82 ? -8.664 13.43 1.558 1 98.75 82 ILE A O 1
ATOM 645 N N . VAL A 1 83 ? -9.75 12.219 0.018 1 98.5 83 VAL A N 1
ATOM 646 C CA . VAL A 1 83 ? -11.062 12.508 0.58 1 98.5 83 VAL A CA 1
ATOM 647 C C . VAL A 1 83 ? -11.688 11.219 1.128 1 98.5 83 VAL A C 1
ATOM 649 O O . VAL A 1 83 ? -11.891 10.258 0.386 1 98.5 83 VAL A O 1
ATOM 652 N N . LEU A 1 84 ? -12 11.219 2.406 1 98 84 LEU A N 1
ATOM 653 C CA . LEU A 1 84 ? -12.734 10.125 3.039 1 98 84 LEU A CA 1
ATOM 654 C C . LEU A 1 84 ? -14.219 10.461 3.148 1 98 84 LEU A C 1
ATOM 656 O O . LEU A 1 84 ? -14.594 11.398 3.859 1 98 84 LEU A O 1
ATOM 660 N N . ILE A 1 85 ? -14.953 9.703 2.441 1 97.5 85 ILE A N 1
ATOM 661 C CA . ILE A 1 85 ? -16.406 9.805 2.561 1 97.5 85 ILE A CA 1
ATOM 662 C C . ILE A 1 85 ? -16.922 8.703 3.492 1 97.5 85 ILE A C 1
ATOM 664 O O . ILE A 1 85 ? -16.672 7.52 3.266 1 97.5 85 ILE A O 1
ATOM 668 N N . TYR A 1 86 ? -17.656 9.07 4.574 1 97.31 86 TYR A N 1
ATOM 669 C CA . TYR A 1 86 ? -18.016 8.047 5.543 1 97.31 86 TYR A CA 1
ATOM 670 C C . TYR A 1 86 ? -19.438 8.273 6.059 1 97.31 86 TYR A C 1
ATOM 672 O O . TYR A 1 86 ? -19.953 9.391 6.027 1 97.31 86 TYR A O 1
ATOM 680 N N . LYS A 1 87 ? -20.031 7.219 6.461 1 96.62 87 LYS A N 1
ATOM 681 C CA . LYS A 1 87 ? -21.375 7.246 7.023 1 96.62 87 LYS A CA 1
ATOM 682 C C . LYS A 1 87 ? -21.625 6.016 7.887 1 96.62 87 LYS A C 1
ATOM 684 O O . LYS A 1 87 ? -20.953 4.996 7.746 1 96.62 87 LYS A O 1
ATOM 689 N N . THR A 1 88 ? -22.547 6.168 8.828 1 95.75 88 THR A N 1
ATOM 690 C CA . THR A 1 88 ? -23.016 4.992 9.555 1 95.75 88 THR A CA 1
ATOM 691 C C . THR A 1 88 ? -23.766 4.039 8.625 1 95.75 88 THR A C 1
ATOM 693 O O . THR A 1 88 ? -24.359 4.469 7.641 1 95.75 88 THR A O 1
ATOM 696 N N . THR A 1 89 ? -23.656 2.693 8.984 1 96.25 89 THR A N 1
ATOM 697 C CA . THR A 1 89 ? -24.297 1.737 8.086 1 96.25 89 THR A CA 1
ATOM 698 C C . THR A 1 89 ? -24.672 0.456 8.828 1 96.25 89 THR A C 1
ATOM 700 O O . THR A 1 89 ? -24.109 0.168 9.891 1 96.25 89 THR A O 1
ATOM 703 N N . CYS A 1 90 ? -25.609 -0.23 8.211 1 95.94 90 CYS A N 1
ATOM 704 C CA . CYS A 1 90 ? -25.938 -1.575 8.672 1 95.94 90 CYS A CA 1
ATOM 705 C C . CYS A 1 90 ? -25.531 -2.617 7.637 1 95.94 90 CYS A C 1
ATOM 707 O O . CYS A 1 90 ? -25.75 -3.814 7.832 1 95.94 90 CYS A O 1
ATOM 709 N N . SER A 1 91 ? -24.828 -2.125 6.586 1 95.5 91 SER A N 1
ATOM 710 C CA . SER A 1 91 ? -24.453 -3.025 5.504 1 95.5 91 SER A CA 1
ATOM 711 C C . SER A 1 91 ? -23.281 -3.914 5.906 1 95.5 91 SER A C 1
ATOM 713 O O . SER A 1 91 ? -22.406 -3.492 6.672 1 95.5 91 SER A O 1
ATOM 715 N N . SER A 1 92 ? -23.234 -5.109 5.363 1 95.81 92 SER A N 1
ATOM 716 C CA . SER A 1 92 ? -22.109 -6.004 5.578 1 95.81 92 SER A CA 1
ATOM 717 C C . SER A 1 92 ? -21 -5.762 4.551 1 95.81 92 SER A C 1
ATOM 719 O O . SER A 1 92 ? -19.891 -6.262 4.695 1 95.81 92 SER A O 1
ATOM 721 N N . SER A 1 93 ? -21.359 -4.914 3.562 1 95.94 93 SER A N 1
ATOM 722 C CA . SER A 1 93 ? -20.422 -4.539 2.516 1 95.94 93 SER A CA 1
ATOM 723 C C . SER A 1 93 ? -20.156 -3.035 2.51 1 95.94 93 SER A C 1
ATOM 725 O O . SER A 1 93 ? -21.109 -2.242 2.428 1 95.94 93 SER A O 1
ATOM 727 N N . ALA A 1 94 ? -18.906 -2.705 2.547 1 96.38 94 ALA A N 1
ATOM 728 C CA . ALA A 1 94 ? -18.562 -1.286 2.518 1 96.38 94 ALA A CA 1
ATOM 729 C C . ALA A 1 94 ? -18.969 -0.646 1.196 1 96.38 94 ALA A C 1
ATOM 731 O O . ALA A 1 94 ? -19.469 0.486 1.174 1 96.38 94 ALA A O 1
ATOM 732 N N . ARG A 1 95 ? -18.797 -1.347 0.112 1 96.19 95 ARG A N 1
ATOM 733 C CA . ARG A 1 95 ? -19.109 -0.813 -1.206 1 96.19 95 ARG A CA 1
ATOM 734 C C . ARG A 1 95 ? -20.609 -0.573 -1.345 1 96.19 95 ARG A C 1
ATOM 736 O O . ARG A 1 95 ? -21.031 0.469 -1.852 1 96.19 95 ARG A O 1
ATOM 743 N N . ASP A 1 96 ? -21.344 -1.505 -0.827 1 96.5 96 ASP A N 1
ATOM 744 C CA . ASP A 1 96 ? -22.797 -1.416 -0.947 1 96.5 96 ASP A CA 1
ATOM 745 C C . ASP A 1 96 ? -23.344 -0.246 -0.132 1 96.5 96 ASP A C 1
ATOM 747 O O . ASP A 1 96 ? -24.375 0.331 -0.481 1 96.5 96 ASP A O 1
ATOM 751 N N . ALA A 1 97 ? -22.703 0.07 0.899 1 96.44 97 ALA A N 1
ATOM 752 C CA . ALA A 1 97 ? -23.125 1.172 1.758 1 96.44 97 ALA A CA 1
ATOM 753 C C . ALA A 1 97 ? -23.188 2.482 0.979 1 96.44 97 ALA A C 1
ATOM 755 O O . ALA A 1 97 ? -23.891 3.41 1.369 1 96.44 97 ALA A O 1
ATOM 756 N N . PHE A 1 98 ? -22.5 2.631 -0.094 1 96.44 98 PHE A N 1
ATOM 757 C CA . PHE A 1 98 ? -22.406 3.906 -0.793 1 96.44 98 PHE A CA 1
ATOM 758 C C . PHE A 1 98 ? -23.203 3.881 -2.084 1 96.44 98 PHE A C 1
ATOM 760 O O . PHE A 1 98 ? -22.953 4.672 -2.996 1 96.44 98 PHE A O 1
ATOM 767 N N . ASP A 1 99 ? -24.094 2.867 -2.189 1 93.5 99 ASP A N 1
ATOM 768 C CA . ASP A 1 99 ? -25.094 2.932 -3.248 1 93.5 99 ASP A CA 1
ATOM 769 C C . ASP A 1 99 ? -25.953 4.188 -3.115 1 93.5 99 ASP A C 1
ATOM 771 O O . ASP A 1 99 ? -26.531 4.656 -4.098 1 93.5 99 ASP A O 1
ATOM 775 N N . CYS A 1 100 ? -25.984 4.699 -1.947 1 86.75 100 CYS A N 1
ATOM 776 C CA . CYS A 1 100 ? -26.625 5.973 -1.621 1 86.75 100 CYS A CA 1
ATOM 777 C C . CYS A 1 100 ? -25.719 6.812 -0.721 1 86.75 100 CYS A C 1
ATOM 779 O O . CYS A 1 100 ? -25.234 6.328 0.302 1 86.75 100 CYS A O 1
ATOM 781 N N . ASP A 1 101 ? -25.516 8.055 -1.046 1 84.38 101 ASP A N 1
ATOM 782 C CA . ASP A 1 101 ? -24.562 8.875 -0.299 1 84.38 101 ASP A CA 1
ATOM 783 C C . ASP A 1 101 ? -25.297 9.805 0.675 1 84.38 101 ASP A C 1
ATOM 785 O O . ASP A 1 101 ? -24.688 10.719 1.239 1 84.38 101 ASP A O 1
ATOM 789 N N . LEU A 1 102 ? -26.453 9.578 0.807 1 87.38 102 LEU A N 1
ATOM 790 C CA . LEU A 1 102 ? -27.203 10.398 1.745 1 87.38 102 LEU A CA 1
ATOM 791 C C . LEU A 1 102 ? -26.656 10.258 3.16 1 87.38 102 LEU A C 1
ATOM 793 O O . LEU A 1 102 ? -26.391 9.141 3.615 1 87.38 102 LEU A O 1
ATOM 797 N N . GLY A 1 103 ? -26.391 11.305 3.793 1 89 103 GLY A N 1
ATOM 798 C CA . GLY A 1 103 ? -25.938 11.305 5.176 1 89 103 GLY A CA 1
ATOM 799 C C . GLY A 1 103 ? -24.438 11.117 5.305 1 89 103 GLY A C 1
ATOM 800 O O . GLY A 1 103 ? -23.922 10.977 6.418 1 89 103 GLY A O 1
ATOM 801 N N . ALA A 1 104 ? -23.828 11.078 4.199 1 94.62 104 ALA A N 1
ATOM 802 C CA . ALA A 1 104 ? -22.391 10.867 4.262 1 94.62 104 ALA A CA 1
ATOM 803 C C . ALA A 1 104 ? -21.656 12.156 4.621 1 94.62 104 ALA A C 1
ATOM 805 O O . ALA A 1 104 ? -22.078 13.242 4.23 1 94.62 104 ALA A O 1
ATOM 806 N N . GLU A 1 105 ? -20.625 12.039 5.445 1 95.62 105 GLU A N 1
ATOM 807 C CA . GLU A 1 105 ? -19.719 13.125 5.805 1 95.62 105 GLU A CA 1
ATOM 808 C C . GLU A 1 105 ? -18.375 12.961 5.117 1 95.62 105 GLU A C 1
ATOM 810 O O . GLU A 1 105 ? -18.094 11.914 4.523 1 95.62 105 GLU A O 1
ATOM 815 N N . ARG A 1 106 ? -17.578 14.086 5.191 1 96.25 106 ARG A N 1
ATOM 816 C CA . ARG A 1 106 ? -16.297 14.023 4.508 1 96.25 106 ARG A CA 1
ATOM 817 C C . ARG A 1 106 ? -15.164 14.516 5.41 1 96.25 106 ARG A C 1
ATOM 819 O O . ARG A 1 106 ? -15.359 15.43 6.219 1 96.25 106 ARG A O 1
ATOM 826 N N . LYS A 1 107 ? -14.031 13.828 5.289 1 97 107 LYS A N 1
ATOM 827 C CA . LYS A 1 107 ? -12.766 14.281 5.859 1 97 107 LYS A CA 1
ATOM 828 C C . LYS A 1 107 ? -11.656 14.281 4.809 1 97 107 LYS A C 1
ATOM 830 O O . LYS A 1 107 ? -11.711 13.516 3.84 1 97 107 LYS A O 1
ATOM 835 N N . VAL A 1 108 ? -10.633 15.211 5.043 1 97.88 108 VAL A N 1
ATOM 836 C CA . VAL A 1 108 ? -9.617 15.375 4.012 1 97.88 108 VAL A CA 1
ATOM 837 C C . VAL A 1 108 ? -8.227 15.172 4.621 1 97.88 108 VAL A C 1
ATOM 839 O O . VAL A 1 108 ? -7.961 15.633 5.734 1 97.88 108 VAL A O 1
ATOM 842 N N . ILE A 1 109 ? -7.395 14.5 3.984 1 98.12 109 ILE A N 1
ATOM 843 C CA . ILE A 1 109 ? -5.961 14.461 4.242 1 98.12 109 ILE A CA 1
ATOM 844 C C . ILE A 1 109 ? -5.215 15.227 3.156 1 98.12 109 ILE A C 1
ATOM 846 O O . ILE A 1 109 ? -5.32 14.898 1.972 1 98.12 109 ILE A O 1
ATOM 850 N N . ALA A 1 110 ? -4.445 16.156 3.547 1 98.75 110 ALA A N 1
ATOM 851 C CA . ALA A 1 110 ? -3.623 16.906 2.596 1 98.75 110 ALA A CA 1
ATOM 852 C C . ALA A 1 110 ? -2.342 16.141 2.266 1 98.75 110 ALA A C 1
ATOM 854 O O . ALA A 1 110 ? -1.65 15.656 3.164 1 98.75 110 ALA A O 1
ATOM 855 N N . LEU A 1 111 ? -2.012 16.062 0.99 1 98.44 111 LEU A N 1
ATOM 856 C CA . LEU A 1 111 ? -0.782 15.438 0.512 1 98.44 111 LEU A CA 1
ATOM 857 C C . LEU A 1 111 ? 0.156 16.484 -0.088 1 98.44 111 LEU A C 1
ATOM 859 O O . LEU A 1 111 ? -0.115 17.016 -1.164 1 98.44 111 LEU A O 1
ATOM 863 N N . ILE A 1 112 ? 1.27 16.703 0.576 1 97.81 112 ILE A N 1
ATOM 864 C CA . ILE A 1 112 ? 2.156 17.766 0.139 1 97.81 112 ILE A CA 1
ATOM 865 C C . ILE A 1 11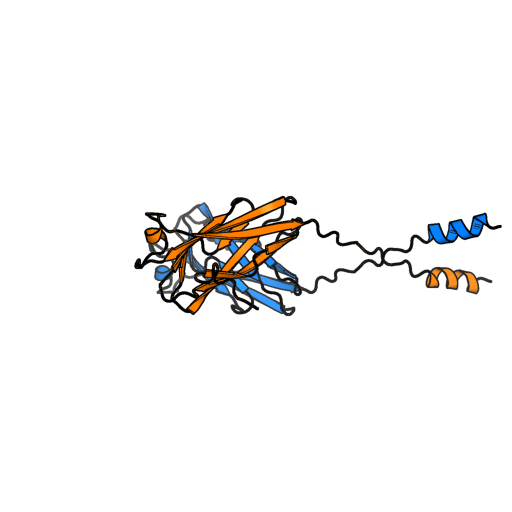2 ? 3.471 17.172 -0.365 1 97.81 112 ILE A C 1
ATOM 867 O O . ILE A 1 112 ? 4.176 16.5 0.379 1 97.81 112 ILE A O 1
ATOM 871 N N . ALA A 1 113 ? 3.82 17.391 -1.592 1 96.44 113 ALA A N 1
ATOM 872 C CA . ALA A 1 113 ? 5.113 16.984 -2.137 1 96.44 113 ALA A CA 1
ATOM 873 C C . ALA A 1 113 ? 6.074 18.156 -2.225 1 96.44 113 ALA A C 1
ATOM 875 O O . ALA A 1 113 ? 5.742 19.203 -2.805 1 96.44 113 ALA A O 1
ATOM 876 N N . LYS A 1 114 ? 7.195 17.938 -1.576 1 90.31 114 LYS A N 1
ATOM 877 C CA . LYS A 1 114 ? 8.18 19.016 -1.567 1 90.31 114 LYS A CA 1
ATOM 878 C C . LYS A 1 114 ? 9.57 18.5 -1.94 1 90.31 114 LYS A C 1
ATOM 880 O O . LYS A 1 114 ? 9.883 17.328 -1.696 1 90.31 114 LYS A O 1
ATOM 885 N N . GLU A 1 115 ? 10.312 19.297 -2.67 1 80.81 115 GLU A N 1
ATOM 886 C CA . GLU A 1 115 ? 11.695 18.969 -3.01 1 80.81 115 GLU A CA 1
ATOM 887 C C . GLU A 1 115 ? 12.578 18.938 -1.764 1 80.81 115 GLU A C 1
ATOM 889 O O . GLU A 1 115 ? 12.391 19.734 -0.843 1 80.81 115 GLU A O 1
ATOM 894 N N . ASP A 1 116 ? 12.945 17.844 -1.354 1 64.69 116 ASP A N 1
ATOM 895 C CA . ASP A 1 116 ? 13.875 17.781 -0.231 1 64.69 116 ASP A CA 1
ATOM 896 C C . ASP A 1 116 ? 15.109 18.641 -0.502 1 64.69 116 ASP A C 1
ATOM 898 O O . ASP A 1 116 ? 15.781 18.469 -1.521 1 64.69 116 ASP A O 1
ATOM 902 N N . LEU A 1 117 ? 15.023 19.891 -0.121 1 53.56 117 LEU A N 1
ATOM 903 C CA . LEU A 1 117 ? 16.266 20.656 -0.201 1 53.56 117 LEU A CA 1
ATOM 904 C C . LEU A 1 117 ? 17.406 19.922 0.49 1 53.56 117 LEU A C 1
ATOM 906 O O . LEU A 1 117 ? 17.406 19.766 1.713 1 53.56 117 LEU A O 1
ATOM 910 N N . THR A 1 118 ? 17.469 18.75 0.303 1 48.56 118 THR A N 1
ATOM 911 C CA . THR A 1 118 ? 18.688 18.25 0.934 1 48.56 118 THR A CA 1
ATOM 912 C C . THR A 1 118 ? 19.828 19.25 0.758 1 48.56 118 THR A C 1
ATOM 914 O O . THR A 1 118 ? 20.219 19.562 -0.369 1 48.56 118 THR A O 1
ATOM 917 N N . MET A 1 119 ? 19.828 20.266 1.495 1 41.09 119 MET A N 1
ATOM 918 C CA . MET A 1 119 ? 21 21.109 1.603 1 41.09 119 MET A CA 1
ATOM 919 C C . MET A 1 119 ? 22.281 20.266 1.692 1 41.09 119 MET A C 1
ATOM 921 O O . MET A 1 119 ? 22.438 19.469 2.619 1 41.09 119 MET A O 1
ATOM 925 N N . SER A 1 120 ? 22.625 19.641 0.609 1 39.5 120 SER A N 1
ATOM 926 C CA . SER A 1 120 ? 24 19.156 0.646 1 39.5 120 SER A CA 1
ATOM 927 C C . SER A 1 120 ? 24.891 20.094 1.464 1 39.5 120 SER A C 1
ATOM 929 O O . SER A 1 120 ? 25.062 21.266 1.118 1 39.5 120 SER A O 1
ATOM 931 N N . ILE A 1 121 ? 24.812 20.094 2.752 1 41.88 121 ILE A N 1
ATOM 932 C CA . ILE A 1 121 ? 25.797 20.844 3.52 1 41.88 121 ILE A CA 1
ATOM 933 C C . ILE A 1 121 ? 27.203 20.531 3.016 1 41.88 121 ILE A C 1
ATOM 935 O O . ILE A 1 121 ? 27.625 19.359 3.033 1 41.88 121 ILE A O 1
ATOM 939 N N . ALA A 1 122 ? 27.75 21.219 2.004 1 40.28 122 ALA A N 1
ATOM 940 C CA . ALA A 1 122 ? 29.156 21.125 1.588 1 40.28 122 ALA A CA 1
ATOM 941 C C . ALA A 1 122 ? 30.062 20.797 2.77 1 40.28 122 ALA A C 1
ATOM 943 O O . ALA A 1 122 ? 29.844 21.266 3.887 1 40.28 122 ALA A O 1
ATOM 944 N N . PRO A 1 123 ? 30.719 19.625 2.82 1 36.22 123 PRO A N 1
ATOM 945 C CA . PRO A 1 123 ? 31.703 19.359 3.877 1 36.22 123 PRO A CA 1
ATOM 946 C C . PRO A 1 123 ? 32.469 20.625 4.285 1 36.22 123 PRO A C 1
ATOM 948 O O . PRO A 1 123 ? 32.906 21.391 3.424 1 36.22 123 PRO A O 1
ATOM 951 N N . THR A 1 124 ? 32.031 21.297 5.301 1 37.75 124 THR A N 1
ATOM 952 C CA . THR A 1 124 ? 32.812 22.422 5.82 1 37.75 124 THR A CA 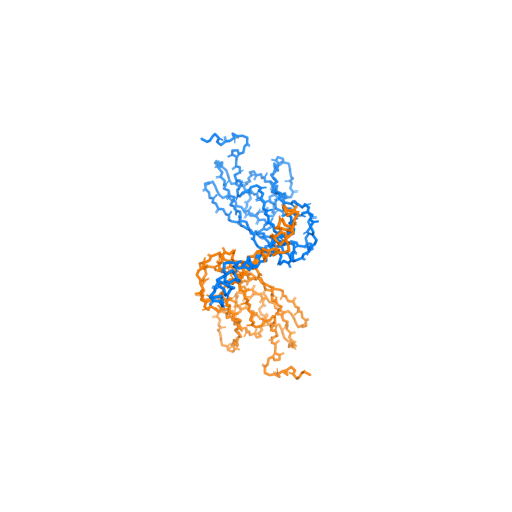1
ATOM 953 C C . THR A 1 124 ? 34.281 22.109 5.824 1 37.75 124 THR A C 1
ATOM 955 O O . THR A 1 124 ? 34.719 21.078 6.336 1 37.75 124 THR A O 1
ATOM 958 N N . THR A 1 125 ? 34.938 22.359 4.719 1 34.44 125 THR A N 1
ATOM 959 C CA . THR A 1 125 ? 36.406 22.281 4.691 1 34.44 125 THR A CA 1
ATOM 960 C C . THR A 1 125 ? 36.969 22.719 6.027 1 34.44 125 THR A C 1
ATOM 962 O O . THR A 1 125 ? 36.656 23.781 6.535 1 34.44 125 THR A O 1
ATOM 965 N N . ASN A 1 126 ? 37.156 21.766 6.945 1 35.44 126 ASN A N 1
ATOM 966 C CA . ASN A 1 126 ? 37.844 22.047 8.203 1 35.44 126 ASN A CA 1
ATOM 967 C C . ASN A 1 126 ? 38.969 23.062 8.016 1 35.44 126 ASN A C 1
ATOM 969 O O . ASN A 1 126 ? 39.938 22.797 7.312 1 35.44 126 ASN A O 1
ATOM 973 N N . LEU A 1 127 ? 38.594 24.297 7.977 1 36.56 127 LEU A N 1
ATOM 974 C CA . LEU A 1 127 ? 39.531 25.406 7.824 1 36.56 127 LEU A CA 1
ATOM 975 C C . LEU A 1 127 ? 40.75 25.219 8.703 1 36.56 127 LEU A C 1
ATOM 977 O O . LEU A 1 127 ? 41.875 25.625 8.336 1 36.56 127 LEU A O 1
ATOM 981 N N . LYS A 1 128 ? 40.469 24.516 9.852 1 38.22 128 LYS A N 1
ATOM 982 C CA . LYS A 1 128 ? 41.562 24.406 10.812 1 38.22 128 LYS A CA 1
ATOM 983 C C . LYS A 1 128 ? 42.75 23.625 10.227 1 38.22 128 LYS A C 1
ATOM 985 O O . LYS A 1 128 ? 43.906 23.828 10.633 1 38.22 128 LYS A O 1
ATOM 990 N N . SER A 1 129 ? 42.406 22.656 9.438 1 40.59 129 SER A N 1
ATOM 991 C CA . SER A 1 129 ? 43.562 21.859 8.945 1 40.59 129 SER A CA 1
ATOM 992 C C . SER A 1 129 ? 44.406 22.672 7.996 1 40.59 129 SER A C 1
ATOM 994 O O . SER A 1 129 ? 45.562 22.281 7.691 1 40.59 129 SER A O 1
ATOM 996 N N . ILE A 1 130 ? 43.75 23.641 7.309 1 38.47 130 ILE A N 1
ATOM 997 C CA . ILE A 1 130 ? 44.531 24.484 6.422 1 38.47 130 ILE A CA 1
ATOM 998 C C . ILE A 1 130 ? 45.469 25.375 7.246 1 38.47 130 ILE A C 1
ATOM 1000 O O . ILE A 1 130 ? 46.625 25.547 6.902 1 38.47 130 ILE A O 1
ATOM 1004 N N . LEU A 1 131 ? 44.812 25.828 8.344 1 41 131 LEU A N 1
ATOM 1005 C CA . LEU A 1 131 ? 45.562 26.812 9.109 1 41 131 LEU A CA 1
ATOM 1006 C C . LEU A 1 131 ? 46.75 26.156 9.797 1 41 131 LEU A C 1
ATOM 1008 O O . LEU A 1 131 ? 47.812 26.781 9.953 1 41 131 LEU A O 1
ATOM 1012 N N . ARG A 1 132 ? 46.562 24.906 10.195 1 41.16 132 ARG A N 1
ATOM 1013 C CA . ARG A 1 132 ? 47.656 24.312 10.969 1 41.16 132 ARG A CA 1
ATOM 1014 C C . ARG A 1 132 ? 48.875 24.062 10.102 1 41.16 132 ARG A C 1
ATOM 1016 O O . ARG A 1 132 ? 50 23.953 10.609 1 41.16 132 ARG A O 1
ATOM 1023 N N . GLN A 1 133 ? 48.531 23.688 8.859 1 43.16 133 GLN A N 1
ATOM 1024 C CA . GLN A 1 133 ? 49.719 23.375 8.039 1 43.16 133 GLN A CA 1
ATOM 1025 C C . GLN A 1 133 ? 50.594 24.609 7.863 1 43.16 133 GLN A C 1
ATOM 1027 O O . GLN A 1 133 ? 51.781 24.5 7.605 1 43.16 133 GLN A O 1
ATOM 1032 N N . SER A 1 134 ? 49.875 25.75 7.844 1 41.44 134 SER A N 1
ATOM 1033 C CA . SER A 1 134 ? 50.688 26.922 7.543 1 41.44 134 SER A CA 1
ATOM 1034 C C . SER A 1 134 ? 51.562 27.297 8.719 1 41.44 134 SER A C 1
ATOM 1036 O O . SER A 1 134 ? 52.531 28.031 8.562 1 41.44 134 SER A O 1
ATOM 1038 N N . VAL A 1 135 ? 51.031 26.969 9.992 1 42.44 135 VAL A N 1
ATOM 1039 C CA . VAL A 1 135 ? 51.875 27.531 11.047 1 42.44 135 VAL A CA 1
ATOM 1040 C C . VAL A 1 135 ? 53.156 26.703 11.211 1 42.44 135 VAL A C 1
ATOM 1042 O O . VAL A 1 135 ? 54.094 27.109 11.891 1 42.44 135 VAL A O 1
ATOM 1045 N N . GLN A 1 136 ? 53 25.422 10.828 1 40.31 136 GLN A N 1
ATOM 1046 C CA . GLN A 1 136 ? 54.219 24.734 11.234 1 40.31 136 GLN A CA 1
ATOM 1047 C C . GLN A 1 136 ? 55.375 25.125 10.344 1 40.31 136 GLN A C 1
ATOM 1049 O O . GLN A 1 136 ? 56.531 24.75 10.625 1 40.31 136 GLN A O 1
ATOM 1054 N N . LYS A 1 137 ? 55 25.469 9.109 1 39.72 137 LYS A N 1
ATOM 1055 C CA . LYS A 1 137 ? 56.188 25.625 8.281 1 39.72 137 LYS A CA 1
ATOM 1056 C C . LYS A 1 137 ? 56.969 26.891 8.656 1 39.72 137 LYS A C 1
ATOM 1058 O O . LYS A 1 137 ? 58.062 27.125 8.141 1 39.72 137 LYS A O 1
ATOM 1063 N N . SER A 1 138 ? 56.344 27.781 9.492 1 32.41 138 SER A N 1
ATOM 1064 C CA . SER A 1 138 ? 57.375 28.781 9.797 1 32.41 138 SER A CA 1
ATOM 1065 C C . SER A 1 138 ? 58.281 28.312 10.922 1 32.41 138 SER A C 1
ATOM 1067 O O . SER A 1 138 ? 57.812 27.688 11.883 1 32.41 138 SER A O 1
ATOM 1069 N N . MET B 1 1 ? 19.328 -10.117 -24.562 1 27.88 1 MET B N 1
ATOM 1070 C CA . MET B 1 1 ? 19.062 -10.336 -23.141 1 27.88 1 MET B CA 1
ATOM 1071 C C . MET B 1 1 ? 18.25 -11.609 -22.922 1 27.88 1 MET B C 1
ATOM 1073 O O . MET B 1 1 ? 17.094 -11.703 -23.375 1 27.88 1 MET B O 1
ATOM 1077 N N . LEU B 1 2 ? 18.812 -12.719 -22.891 1 29.42 2 LEU B N 1
ATOM 1078 C CA . LEU B 1 2 ? 18.219 -14.055 -22.812 1 29.42 2 LEU B CA 1
ATOM 1079 C C . LEU B 1 2 ? 17.297 -14.164 -21.609 1 29.42 2 LEU B C 1
ATOM 1081 O O . LEU B 1 2 ? 17.719 -13.938 -20.469 1 29.42 2 LEU B O 1
ATOM 1085 N N . TYR B 1 3 ? 16.047 -13.828 -21.688 1 37.66 3 TYR B N 1
ATOM 1086 C CA . TYR B 1 3 ? 15.117 -14.211 -20.625 1 37.66 3 TYR B CA 1
ATOM 1087 C C . TYR B 1 3 ? 15.453 -15.594 -20.078 1 37.66 3 TYR B C 1
ATOM 1089 O O . TYR B 1 3 ? 15.719 -16.516 -20.859 1 37.66 3 TYR B O 1
ATOM 1097 N N . ASP B 1 4 ? 16.234 -15.766 -19.234 1 41.62 4 ASP B N 1
ATOM 1098 C CA . ASP B 1 4 ? 16.484 -17.094 -18.672 1 41.62 4 ASP B CA 1
ATOM 1099 C C . ASP B 1 4 ? 15.242 -17.969 -18.734 1 41.62 4 ASP B C 1
ATOM 1101 O O . ASP B 1 4 ? 14.18 -17.594 -18.234 1 41.62 4 ASP B O 1
ATOM 1105 N N . PHE B 1 5 ? 15.07 -18.766 -19.641 1 44.31 5 PHE B N 1
ATOM 1106 C CA . PHE B 1 5 ? 14.016 -19.734 -19.938 1 44.31 5 PHE B CA 1
ATOM 1107 C C . PHE B 1 5 ? 13.391 -20.266 -18.656 1 44.31 5 PHE B C 1
ATOM 1109 O O . PHE B 1 5 ? 12.203 -20.594 -18.641 1 44.31 5 PHE B O 1
ATOM 1116 N N . ASP B 1 6 ? 14.211 -20.562 -17.656 1 50.12 6 ASP B N 1
ATOM 1117 C CA . ASP B 1 6 ? 13.68 -21.156 -16.438 1 50.12 6 ASP B CA 1
ATOM 1118 C C . ASP B 1 6 ? 12.703 -20.219 -15.734 1 50.12 6 ASP B C 1
ATOM 1120 O O . ASP B 1 6 ? 11.797 -20.656 -15.031 1 50.12 6 ASP B O 1
ATOM 1124 N N . ASP B 1 7 ? 12.867 -18.922 -15.891 1 56.59 7 ASP B N 1
ATOM 1125 C CA . ASP B 1 7 ? 12.109 -17.766 -15.422 1 56.59 7 ASP B CA 1
ATOM 1126 C C . ASP B 1 7 ? 10.883 -17.516 -16.297 1 56.59 7 ASP B C 1
ATOM 1128 O O . ASP B 1 7 ? 10.25 -16.469 -16.203 1 56.59 7 ASP B O 1
ATOM 1132 N N . HIS B 1 8 ? 10.641 -18.547 -17.156 1 61.34 8 HIS B N 1
ATOM 1133 C CA . HIS B 1 8 ? 9.828 -18.266 -18.328 1 61.34 8 HIS B CA 1
ATOM 1134 C C . HIS B 1 8 ? 8.344 -18.203 -17.984 1 61.34 8 HIS B C 1
ATOM 1136 O O . HIS B 1 8 ? 7.547 -17.625 -18.719 1 61.34 8 HIS B O 1
ATOM 1142 N N . ASN B 1 9 ? 7.953 -18.703 -16.828 1 89.81 9 ASN B N 1
ATOM 1143 C CA . ASN B 1 9 ? 6.512 -18.672 -16.609 1 89.81 9 ASN B CA 1
ATOM 1144 C C . ASN B 1 9 ? 6.074 -17.406 -15.898 1 89.81 9 ASN B C 1
ATOM 1146 O O . ASN B 1 9 ? 5.18 -16.688 -16.359 1 89.81 9 ASN B O 1
ATOM 1150 N N . LEU B 1 10 ? 6.93 -17.031 -14.875 1 96.06 10 LEU B N 1
ATOM 1151 C CA . LEU B 1 10 ? 6.602 -15.812 -14.141 1 96.06 10 LEU B CA 1
ATOM 1152 C C . LEU B 1 10 ? 7.805 -14.875 -14.078 1 96.06 10 LEU B C 1
ATOM 1154 O O . LEU B 1 10 ? 8.836 -15.227 -13.508 1 96.06 10 LEU B O 1
ATOM 1158 N N . PHE B 1 11 ? 7.648 -13.766 -14.633 1 95.81 11 PHE B N 1
ATOM 1159 C CA . PHE B 1 11 ? 8.695 -12.75 -14.586 1 95.81 11 PHE B CA 1
ATOM 1160 C C . PHE B 1 11 ? 8.445 -11.758 -13.461 1 95.81 11 PHE B C 1
ATOM 1162 O O . PHE B 1 11 ? 7.305 -11.328 -13.25 1 95.81 11 PHE B O 1
ATOM 1169 N N . ILE B 1 12 ? 9.461 -11.469 -12.688 1 97.19 12 ILE B N 1
ATOM 1170 C CA . ILE B 1 12 ? 9.375 -10.484 -11.617 1 97.19 12 ILE B CA 1
ATOM 1171 C C . ILE B 1 12 ? 10.57 -9.539 -11.688 1 97.19 12 ILE B C 1
ATOM 1173 O O . ILE B 1 12 ? 11.719 -9.977 -11.805 1 97.19 12 ILE B O 1
ATOM 1177 N N . THR B 1 13 ? 10.297 -8.289 -11.641 1 96.31 13 THR B N 1
ATOM 1178 C CA . THR B 1 13 ? 11.367 -7.297 -11.672 1 96.31 13 THR B CA 1
ATOM 1179 C C . THR B 1 13 ? 10.992 -6.07 -10.844 1 96.31 13 THR B C 1
ATOM 1181 O O . THR B 1 13 ? 9.828 -5.66 -10.82 1 96.31 13 THR B O 1
ATOM 1184 N N . PRO B 1 14 ? 11.938 -5.387 -10.172 1 97.25 14 PRO B N 1
ATOM 1185 C CA . PRO B 1 14 ? 13.312 -5.824 -9.906 1 97.25 14 PRO B CA 1
ATOM 1186 C C . PRO B 1 14 ? 13.383 -6.945 -8.867 1 97.25 14 PRO B C 1
ATOM 1188 O O . PRO B 1 14 ? 12.406 -7.191 -8.156 1 97.25 14 PRO B O 1
ATOM 1191 N N . LYS B 1 15 ? 14.438 -7.633 -8.766 1 97.38 15 LYS B N 1
ATOM 1192 C CA . LYS B 1 15 ? 14.602 -8.734 -7.828 1 97.38 15 LYS B CA 1
ATOM 1193 C C . LYS B 1 15 ? 15.219 -8.25 -6.516 1 97.38 15 LYS B C 1
ATOM 1195 O O . LYS B 1 15 ? 15.359 -9.031 -5.566 1 97.38 15 LYS B O 1
ATOM 1200 N N . ILE B 1 16 ? 15.594 -6.965 -6.508 1 97.44 16 ILE B N 1
ATOM 1201 C CA . ILE B 1 16 ? 16.156 -6.359 -5.309 1 97.44 16 ILE B CA 1
ATOM 1202 C C . ILE B 1 16 ? 15.477 -5.016 -5.043 1 97.44 16 ILE B C 1
ATOM 1204 O O . ILE B 1 16 ? 15.234 -4.246 -5.973 1 97.44 16 ILE B O 1
ATOM 1208 N N . ALA B 1 17 ? 15.25 -4.727 -3.836 1 97.31 17 ALA B N 1
ATOM 1209 C CA . ALA B 1 17 ? 14.734 -3.426 -3.408 1 97.31 17 ALA B CA 1
ATOM 1210 C C . ALA B 1 17 ? 15.555 -2.873 -2.244 1 97.31 17 ALA B C 1
ATOM 1212 O O . ALA B 1 17 ? 15.938 -3.615 -1.338 1 97.31 17 ALA B O 1
ATOM 1213 N N . TYR B 1 18 ? 15.781 -1.629 -2.303 1 95.56 18 TYR B N 1
ATOM 1214 C CA . TYR B 1 18 ? 16.516 -0.934 -1.247 1 95.56 18 TYR B CA 1
ATOM 1215 C C . TYR B 1 18 ? 15.586 0.001 -0.474 1 95.56 18 TYR B C 1
ATOM 1217 O O . TYR B 1 18 ? 14.742 0.673 -1.063 1 95.56 18 TYR B O 1
ATOM 1225 N N . PHE B 1 19 ? 15.805 0.072 0.823 1 95.12 19 PHE B N 1
ATOM 1226 C CA . PHE B 1 19 ? 15.023 0.954 1.68 1 95.12 19 PHE B CA 1
ATOM 1227 C C . PHE B 1 19 ? 15.93 1.707 2.65 1 95.12 19 PHE B C 1
ATOM 1229 O O . PHE B 1 19 ? 16.781 1.106 3.307 1 95.12 19 PHE B O 1
ATOM 1236 N N . PRO B 1 20 ? 15.617 2.992 2.762 1 92 20 PRO B N 1
ATOM 1237 C CA . PRO B 1 20 ? 16.281 3.693 3.861 1 92 20 PRO B CA 1
ATOM 1238 C C . PRO B 1 20 ? 15.812 3.225 5.234 1 92 20 PRO B C 1
ATOM 1240 O O . PRO B 1 20 ? 14.617 3.004 5.438 1 92 20 PRO B O 1
ATOM 1243 N N . THR B 1 21 ? 16.734 3.109 6.184 1 94.81 21 THR B N 1
ATOM 1244 C CA . THR B 1 21 ? 16.391 2.637 7.52 1 94.81 21 THR B CA 1
ATOM 1245 C C . THR B 1 21 ? 15.602 3.701 8.281 1 94.81 21 THR B C 1
ATOM 1247 O O . THR B 1 21 ? 14.68 3.381 9.031 1 94.81 21 THR B O 1
ATOM 1250 N N . ALA B 1 22 ? 15.898 4.941 8.062 1 90.62 22 ALA B N 1
ATOM 1251 C CA . ALA B 1 22 ? 15.352 6.031 8.867 1 90.62 22 ALA B CA 1
ATOM 1252 C C . ALA B 1 22 ? 13.906 6.332 8.477 1 90.62 22 ALA B C 1
ATOM 1254 O O . ALA B 1 22 ? 13.062 6.605 9.336 1 90.62 22 ALA B O 1
ATOM 1255 N N . THR B 1 23 ? 13.641 6.281 7.246 1 88.94 23 THR B N 1
ATOM 1256 C CA . THR B 1 23 ? 12.328 6.738 6.809 1 88.94 23 THR B CA 1
ATOM 1257 C C . THR B 1 23 ? 11.492 5.566 6.305 1 88.94 23 THR B C 1
ATOM 1259 O O . THR B 1 23 ? 10.266 5.676 6.191 1 88.94 23 THR B O 1
ATOM 1262 N N . GLY B 1 24 ? 12.172 4.43 6.047 1 94 24 GLY B N 1
ATOM 1263 C CA . GLY B 1 24 ? 11.469 3.391 5.316 1 94 24 GLY B CA 1
ATOM 1264 C C . GLY B 1 24 ? 11.227 3.746 3.859 1 94 24 GLY B C 1
ATOM 1265 O O . GLY B 1 24 ? 12.109 4.305 3.199 1 94 24 GLY B O 1
ATOM 1266 N N . GLY B 1 25 ? 10.047 3.363 3.371 1 93.5 25 GLY B N 1
ATOM 1267 C CA . GLY B 1 25 ? 9.742 3.693 1.987 1 93.5 25 GLY B CA 1
ATOM 1268 C C . GLY B 1 25 ? 8.914 2.633 1.288 1 93.5 25 GLY B C 1
ATOM 1269 O O . GLY B 1 25 ? 8.336 1.763 1.94 1 93.5 25 GLY B O 1
ATOM 1270 N N . ALA B 1 26 ? 8.75 2.898 -0.018 1 95.69 26 ALA B N 1
ATOM 1271 C CA . ALA B 1 26 ? 7.953 1.986 -0.836 1 95.69 26 ALA B CA 1
ATOM 1272 C C . ALA B 1 26 ? 8.727 1.548 -2.078 1 95.69 26 ALA B C 1
ATOM 1274 O O . ALA B 1 26 ? 9.547 2.299 -2.6 1 95.69 26 ALA B O 1
ATOM 1275 N N . SER B 1 27 ? 8.516 0.356 -2.443 1 95.31 27 SER B N 1
ATOM 1276 C CA . SER B 1 27 ? 9.047 -0.156 -3.701 1 95.31 27 SER B CA 1
ATOM 1277 C C . SER B 1 27 ? 7.957 -0.816 -4.535 1 95.31 27 SER B C 1
ATOM 1279 O O . SER B 1 27 ? 7.004 -1.374 -3.988 1 95.31 27 SER B O 1
ATOM 1281 N N . ARG B 1 28 ? 8.133 -0.745 -5.832 1 94.94 28 ARG B N 1
ATOM 1282 C CA . ARG B 1 28 ? 7.18 -1.339 -6.766 1 94.94 28 ARG B CA 1
ATOM 1283 C C . ARG B 1 28 ? 7.859 -2.371 -7.66 1 94.94 28 ARG B C 1
ATOM 1285 O O . ARG B 1 28 ? 8.953 -2.131 -8.172 1 94.94 28 ARG B O 1
ATOM 1292 N N . HIS B 1 29 ? 7.148 -3.414 -7.777 1 96.56 29 HIS B N 1
ATOM 1293 C CA . HIS B 1 29 ? 7.617 -4.516 -8.609 1 96.56 29 HIS B CA 1
ATOM 1294 C C . HIS B 1 29 ? 6.547 -4.949 -9.602 1 96.56 29 HIS B C 1
ATOM 1296 O O . HIS B 1 29 ? 5.355 -4.715 -9.383 1 96.56 29 HIS B O 1
ATOM 1302 N N . MET B 1 30 ? 7.035 -5.504 -10.664 1 96.94 30 MET B N 1
ATOM 1303 C CA . MET B 1 30 ? 6.105 -5.973 -11.68 1 96.94 30 MET B CA 1
ATOM 1304 C C . MET B 1 30 ? 6.18 -7.488 -11.828 1 96.94 30 MET B C 1
ATOM 1306 O O . MET B 1 30 ? 7.273 -8.055 -11.93 1 96.94 30 MET B O 1
ATOM 1310 N N . MET B 1 31 ? 5.059 -8.086 -11.812 1 97.5 31 MET B N 1
ATOM 1311 C CA . MET B 1 31 ? 4.922 -9.516 -12.094 1 97.5 31 MET B CA 1
ATOM 1312 C C . MET B 1 31 ? 4.242 -9.742 -13.438 1 97.5 31 MET B C 1
ATOM 1314 O O . MET B 1 31 ? 3.172 -9.188 -13.695 1 97.5 31 MET B O 1
ATOM 1318 N N . VAL B 1 32 ? 4.824 -10.57 -14.266 1 97.06 32 VAL B N 1
ATOM 1319 C CA . VAL B 1 32 ? 4.262 -10.82 -15.586 1 97.06 32 VAL B CA 1
ATOM 1320 C C . VAL B 1 32 ? 4.137 -12.32 -15.828 1 97.06 32 VAL B C 1
ATOM 1322 O O . VAL B 1 32 ? 5.086 -13.07 -15.602 1 97.06 32 VAL B O 1
ATOM 1325 N N . ASN B 1 33 ? 2.951 -12.766 -16.297 1 97.69 33 ASN B N 1
ATOM 1326 C CA . ASN B 1 33 ? 2.75 -14.148 -16.719 1 97.69 33 ASN B CA 1
ATOM 1327 C C . ASN B 1 33 ? 3.197 -14.375 -18.156 1 97.69 33 ASN B C 1
ATOM 1329 O O . ASN B 1 33 ? 2.455 -14.078 -19.094 1 97.69 33 ASN B O 1
ATOM 1333 N N . GLY B 1 34 ? 4.324 -14.938 -18.234 1 95.44 34 GLY B N 1
ATOM 1334 C CA . GLY B 1 34 ? 4.871 -15.188 -19.562 1 95.44 34 GLY B CA 1
ATOM 1335 C C . GLY B 1 34 ? 4.457 -16.531 -20.125 1 95.44 34 GLY B C 1
ATOM 1336 O O . GLY B 1 34 ? 4.887 -16.922 -21.219 1 95.44 34 GLY B O 1
ATOM 1337 N N . SER B 1 35 ? 3.693 -17.25 -19.391 1 94.69 35 SER B N 1
ATOM 1338 C CA . SER B 1 35 ? 3.268 -18.578 -19.844 1 94.69 35 SER B CA 1
ATOM 1339 C C . SER B 1 35 ? 1.956 -18.5 -20.609 1 94.69 35 SER B C 1
ATOM 1341 O O . SER B 1 35 ? 1.422 -17.406 -20.844 1 94.69 35 SER B O 1
ATOM 1343 N N . SER B 1 36 ? 1.434 -19.609 -21.078 1 95.94 36 SER B N 1
ATOM 1344 C CA . SER B 1 36 ? 0.175 -19.672 -21.812 1 95.94 36 SER B CA 1
ATOM 1345 C C . SER B 1 36 ? -0.972 -20.094 -20.906 1 95.94 36 SER B C 1
ATOM 1347 O O . SER B 1 36 ? -2.092 -20.328 -21.375 1 95.94 36 SER B O 1
ATOM 1349 N N . HIS B 1 37 ? -0.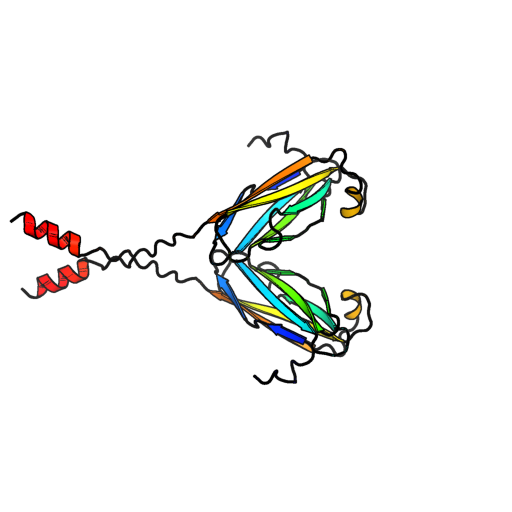73 -20.25 -19.547 1 96.69 37 HIS B N 1
ATOM 1350 C CA . HIS B 1 37 ? -1.731 -20.703 -18.578 1 96.69 37 HIS B CA 1
ATOM 1351 C C . HIS B 1 37 ? -1.926 -19.656 -17.484 1 96.69 37 HIS B C 1
ATOM 1353 O O . HIS B 1 37 ? -1.018 -18.875 -17.188 1 96.69 37 HIS B O 1
ATOM 1359 N N . ARG B 1 38 ? -3.096 -19.703 -16.922 1 97.31 38 ARG B N 1
ATOM 1360 C CA . ARG B 1 38 ? -3.311 -18.875 -15.75 1 97.31 38 ARG B CA 1
ATOM 1361 C C . ARG B 1 38 ? -2.354 -19.266 -14.625 1 97.31 38 ARG B C 1
ATOM 1363 O O . ARG B 1 38 ? -2.127 -20.438 -14.375 1 97.31 38 ARG B O 1
ATOM 1370 N N . ILE B 1 39 ? -1.829 -18.234 -13.953 1 97.31 39 ILE B N 1
ATOM 1371 C CA . ILE B 1 39 ? -0.908 -18.469 -12.852 1 97.31 39 ILE B CA 1
ATOM 1372 C C . ILE B 1 39 ? -1.484 -17.891 -11.562 1 97.31 39 ILE B C 1
ATOM 1374 O O . ILE B 1 39 ? -2.002 -16.766 -11.555 1 97.31 39 ILE B O 1
ATOM 1378 N N . ALA B 1 40 ? -1.513 -18.703 -10.5 1 97.81 40 ALA B N 1
ATOM 1379 C CA . ALA B 1 40 ? -1.771 -18.219 -9.148 1 97.81 40 ALA B CA 1
ATOM 1380 C C . ALA B 1 40 ? -0.469 -17.891 -8.422 1 97.81 40 ALA B C 1
ATOM 1382 O O . ALA B 1 40 ? 0.511 -18.625 -8.539 1 97.81 40 ALA B O 1
ATOM 1383 N N . VAL B 1 41 ? -0.468 -16.797 -7.699 1 98 41 VAL B N 1
ATOM 1384 C CA . VAL B 1 41 ? 0.715 -16.375 -6.949 1 98 41 VAL B CA 1
ATOM 1385 C C . VAL B 1 41 ? 0.345 -16.141 -5.488 1 98 41 VAL B C 1
ATOM 1387 O O . VAL B 1 41 ? -0.646 -15.477 -5.191 1 98 41 VAL B O 1
ATOM 1390 N N . LYS B 1 42 ? 1.088 -16.719 -4.656 1 98.12 42 LYS B N 1
ATOM 1391 C CA . LYS B 1 42 ? 1.062 -16.438 -3.225 1 98.12 42 LYS B CA 1
ATOM 1392 C C . LYS B 1 42 ? 2.344 -15.75 -2.775 1 98.12 42 LYS B C 1
ATOM 1394 O O . LYS B 1 42 ? 3.443 -16.266 -2.996 1 98.12 42 LYS B O 1
ATOM 1399 N N . ILE B 1 43 ? 2.209 -14.641 -2.084 1 98.5 43 ILE B N 1
ATOM 1400 C CA . ILE B 1 43 ? 3.361 -13.82 -1.715 1 98.5 43 ILE B CA 1
ATOM 1401 C C . ILE B 1 43 ? 3.559 -13.859 -0.201 1 98.5 43 ILE B C 1
ATOM 1403 O O . ILE B 1 43 ? 2.627 -13.594 0.561 1 98.5 43 ILE B O 1
ATOM 1407 N N . LYS B 1 44 ? 4.746 -14.195 0.22 1 98.38 44 LYS B N 1
ATOM 1408 C CA . LYS B 1 44 ? 5.121 -14.234 1.631 1 98.38 44 LYS B CA 1
ATOM 1409 C C . LYS B 1 44 ? 6.258 -13.258 1.926 1 98.38 44 LYS B C 1
ATOM 1411 O O . LYS B 1 44 ? 7.133 -13.047 1.087 1 98.38 44 LYS B O 1
ATOM 1416 N N . CYS B 1 45 ? 6.25 -12.727 3.129 1 98.69 45 CYS B N 1
ATOM 1417 C CA . CYS B 1 45 ? 7.301 -11.82 3.584 1 98.69 45 CYS B CA 1
ATOM 1418 C C . CYS B 1 45 ? 8.008 -12.383 4.812 1 98.69 45 CYS B C 1
ATOM 1420 O O . CYS B 1 45 ? 7.363 -12.953 5.695 1 98.69 45 CYS B O 1
ATOM 1422 N N . SER B 1 46 ? 9.305 -12.148 4.828 1 98.69 46 SER B N 1
ATOM 1423 C CA . SER B 1 46 ? 10.086 -12.656 5.957 1 98.69 46 SER B CA 1
ATOM 1424 C C . SER B 1 46 ? 9.82 -11.844 7.219 1 98.69 46 SER B C 1
ATOM 1426 O O . SER B 1 46 ? 10.125 -12.289 8.328 1 98.69 46 SER B O 1
ATOM 1428 N N . ASP B 1 47 ? 9.281 -10.609 7.137 1 98.44 47 ASP B N 1
ATOM 1429 C CA . ASP B 1 47 ? 9.008 -9.758 8.289 1 98.44 47 ASP B CA 1
ATOM 1430 C C . ASP B 1 47 ? 7.734 -8.938 8.07 1 98.44 47 ASP B C 1
ATOM 1432 O O . ASP B 1 47 ? 7.797 -7.812 7.574 1 98.44 47 ASP B O 1
ATOM 1436 N N . ASN B 1 48 ? 6.676 -9.422 8.586 1 97.25 48 ASN B N 1
ATOM 1437 C 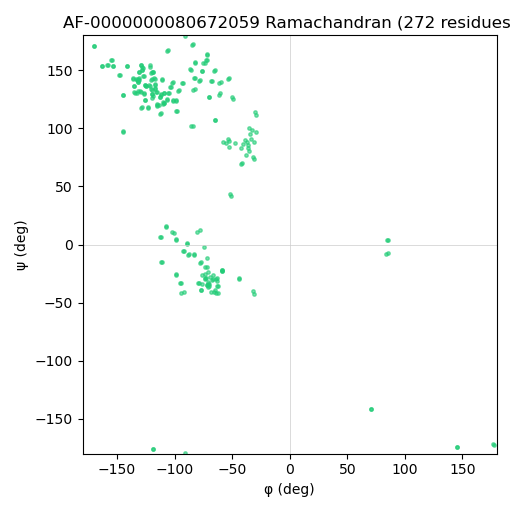CA . ASN B 1 48 ? 5.387 -8.773 8.383 1 97.25 48 ASN B CA 1
ATOM 1438 C C . ASN B 1 48 ? 5.176 -7.621 9.367 1 97.25 48 ASN B C 1
ATOM 1440 O O . ASN B 1 48 ? 4.188 -6.891 9.273 1 97.25 48 ASN B O 1
ATOM 1444 N N . GLU B 1 49 ? 6.035 -7.504 10.305 1 95.94 49 GLU B N 1
ATOM 1445 C CA . GLU B 1 49 ? 5.941 -6.383 11.234 1 95.94 49 GLU B CA 1
ATOM 1446 C C . GLU B 1 49 ? 6.504 -5.105 10.617 1 95.94 49 GLU B C 1
ATOM 1448 O O . GLU B 1 49 ? 5.992 -4.012 10.867 1 95.94 49 GLU B O 1
ATOM 1453 N N . LEU B 1 50 ? 7.496 -5.332 9.805 1 96.69 50 LEU B N 1
ATOM 1454 C CA . LEU B 1 50 ? 8.211 -4.18 9.266 1 96.69 50 LEU B CA 1
ATOM 1455 C C . LEU B 1 50 ? 7.727 -3.854 7.855 1 96.69 50 LEU B C 1
ATOM 1457 O O . LEU B 1 50 ? 7.844 -2.713 7.402 1 96.69 50 LEU B O 1
ATOM 1461 N N . PHE B 1 51 ? 7.211 -4.828 7.184 1 97.69 51 PHE B N 1
ATOM 1462 C CA . PHE B 1 51 ? 6.836 -4.652 5.785 1 97.69 51 PHE B CA 1
ATOM 1463 C C . PHE B 1 51 ? 5.348 -4.91 5.586 1 97.69 51 PHE B C 1
ATOM 1465 O O . PHE B 1 51 ? 4.758 -5.742 6.277 1 97.69 51 PHE B O 1
ATOM 1472 N N . ARG B 1 52 ? 4.871 -4.184 4.656 1 96.75 52 ARG B N 1
ATOM 1473 C CA . ARG B 1 52 ? 3.553 -4.48 4.098 1 96.75 52 ARG B CA 1
ATOM 1474 C C . ARG B 1 52 ? 3.645 -4.773 2.605 1 96.75 52 ARG B C 1
ATOM 1476 O O . ARG B 1 52 ? 4.312 -4.047 1.865 1 96.75 52 ARG B O 1
ATOM 1483 N N . VAL B 1 53 ? 2.992 -5.828 2.246 1 97.75 53 VAL B N 1
ATOM 1484 C CA . VAL B 1 53 ? 3.055 -6.277 0.859 1 97.75 53 VAL B CA 1
ATOM 1485 C C . VAL B 1 53 ? 1.643 -6.395 0.29 1 97.75 53 VAL B C 1
ATOM 1487 O O . VAL B 1 53 ? 0.729 -6.863 0.973 1 97.75 53 VAL B O 1
ATOM 1490 N N . SER B 1 54 ? 1.534 -5.875 -0.998 1 95.75 54 SER B N 1
ATOM 1491 C CA . SER B 1 54 ? 0.247 -5.961 -1.68 1 95.75 54 SER B CA 1
ATOM 1492 C C . SER B 1 54 ? 0.429 -6.195 -3.176 1 95.75 54 SER B C 1
ATOM 1494 O O . SER B 1 54 ? 1.147 -5.453 -3.846 1 95.75 54 SER B O 1
ATOM 1496 N N . PRO B 1 55 ? -0.324 -7.27 -3.666 1 96.31 55 PRO B N 1
ATOM 1497 C CA . PRO B 1 55 ? -1.271 -8.164 -2.996 1 96.31 55 PRO B CA 1
ATOM 1498 C C . PRO B 1 55 ? -0.582 -9.336 -2.301 1 96.31 55 PRO B C 1
ATOM 1500 O O . PRO B 1 55 ? 0.635 -9.5 -2.418 1 96.31 55 PRO B O 1
ATOM 1503 N N . VAL B 1 56 ? -1.343 -10.07 -1.557 1 96.94 56 VAL B N 1
ATOM 1504 C CA . VAL B 1 56 ? -0.834 -11.258 -0.886 1 96.94 56 VAL B CA 1
ATOM 1505 C C . VAL B 1 56 ? -1.113 -12.492 -1.742 1 96.94 56 VAL B C 1
ATOM 1507 O O . VAL B 1 56 ? -0.325 -13.445 -1.75 1 96.94 56 VAL B O 1
ATOM 1510 N N . TYR B 1 57 ? -2.242 -12.5 -2.479 1 98.12 57 TYR B N 1
ATOM 1511 C CA . TYR B 1 57 ? -2.621 -13.477 -3.492 1 98.12 57 TYR B CA 1
ATOM 1512 C C . TYR B 1 57 ? -3.062 -12.789 -4.777 1 98.12 57 TYR B C 1
ATOM 1514 O O . TYR B 1 57 ? -3.711 -11.742 -4.738 1 98.12 57 TYR B O 1
ATOM 1522 N N . THR B 1 58 ? -2.791 -13.469 -5.918 1 98.19 58 THR B N 1
ATOM 1523 C CA . THR B 1 58 ? -3.332 -12.922 -7.156 1 98.19 58 THR B CA 1
ATOM 1524 C C . THR B 1 58 ? -3.312 -13.961 -8.266 1 98.19 58 THR B C 1
ATOM 1526 O O . THR B 1 58 ? -2.535 -14.922 -8.219 1 98.19 58 THR B O 1
ATOM 1529 N N . LEU B 1 59 ? -4.191 -13.805 -9.188 1 98.44 59 LEU B N 1
ATOM 1530 C CA . LEU B 1 59 ? -4.184 -14.562 -10.438 1 98.44 59 LEU B CA 1
ATOM 1531 C C . LEU B 1 59 ? -3.623 -13.711 -11.578 1 98.44 59 LEU B C 1
ATOM 1533 O O . LEU B 1 59 ? -3.912 -12.516 -11.672 1 98.44 59 LEU B O 1
ATOM 1537 N N . LEU B 1 60 ? -2.861 -14.328 -12.367 1 98.12 60 LEU B N 1
ATOM 1538 C CA . LEU B 1 60 ? -2.336 -13.664 -13.555 1 98.12 60 LEU B CA 1
ATOM 1539 C C . LEU B 1 60 ? -2.703 -14.438 -14.812 1 98.12 60 LEU B C 1
ATOM 1541 O O . LEU B 1 60 ? -2.262 -15.57 -15 1 98.12 60 LEU B O 1
ATOM 1545 N N . GLU B 1 61 ? -3.479 -13.727 -15.672 1 98.06 61 GLU B N 1
ATOM 1546 C CA . GLU B 1 61 ? -3.779 -14.336 -16.969 1 98.06 61 GLU B CA 1
ATOM 1547 C C . GLU B 1 61 ? -2.574 -14.266 -17.891 1 98.06 61 GLU B C 1
ATOM 1549 O O . GLU B 1 61 ? -1.702 -13.406 -17.734 1 98.06 61 GLU B O 1
ATOM 1554 N N . PRO B 1 62 ? -2.531 -15.172 -18.875 1 96.94 62 PRO B N 1
ATOM 1555 C CA . PRO B 1 62 ? -1.416 -15.164 -19.812 1 96.94 62 PRO B CA 1
ATOM 1556 C C . PRO B 1 62 ? -1.153 -13.781 -20.406 1 96.94 62 PRO B C 1
ATOM 1558 O O . PRO B 1 62 ? -2.08 -13.125 -20.891 1 96.94 62 PRO B O 1
ATOM 1561 N N . GLY B 1 63 ? 0.092 -13.328 -20.297 1 95.5 63 GLY B N 1
ATOM 1562 C CA . GLY B 1 63 ? 0.497 -12.062 -20.891 1 95.5 63 GLY B CA 1
ATOM 1563 C C . GLY B 1 63 ? 0.182 -10.867 -20.016 1 95.5 63 GLY B C 1
ATOM 1564 O O . GLY B 1 63 ? 0.606 -9.742 -20.312 1 95.5 63 GLY B O 1
ATOM 1565 N N . ASN B 1 64 ? -0.524 -11.031 -18.953 1 97.31 64 ASN B N 1
ATOM 1566 C CA . ASN B 1 64 ? -0.911 -9.914 -18.094 1 97.31 64 ASN B CA 1
ATOM 1567 C C . ASN B 1 64 ? 0.167 -9.594 -17.062 1 97.31 64 ASN B C 1
ATOM 1569 O O . ASN B 1 64 ? 0.981 -10.461 -16.719 1 97.31 64 ASN B O 1
ATOM 1573 N N . ALA B 1 65 ? 0.209 -8.336 -16.703 1 96.94 65 ALA B N 1
ATOM 1574 C CA . ALA B 1 65 ? 1.13 -7.836 -15.695 1 96.94 65 ALA B CA 1
ATOM 1575 C C . ALA B 1 65 ? 0.37 -7.281 -14.492 1 96.94 65 ALA B C 1
ATOM 1577 O O . ALA B 1 65 ? -0.722 -6.73 -14.641 1 96.94 65 ALA B O 1
ATOM 1578 N N . GLN B 1 66 ? 0.938 -7.52 -13.375 1 96.81 66 GLN B N 1
ATOM 1579 C CA . GLN B 1 66 ? 0.379 -6.941 -12.156 1 96.81 66 GLN B CA 1
ATOM 1580 C C . GLN B 1 66 ? 1.478 -6.379 -11.258 1 96.81 66 GLN B C 1
ATOM 1582 O O . GLN B 1 66 ? 2.537 -6.992 -11.109 1 96.81 66 GLN B O 1
ATOM 1587 N N . ARG B 1 67 ? 1.172 -5.316 -10.648 1 95.25 67 ARG B N 1
ATOM 1588 C CA . ARG B 1 67 ? 2.129 -4.672 -9.758 1 95.25 67 ARG B CA 1
ATOM 1589 C C . ARG B 1 67 ? 2.104 -5.309 -8.375 1 95.25 67 ARG B C 1
ATOM 1591 O O . ARG B 1 67 ? 1.039 -5.691 -7.883 1 95.25 67 ARG B O 1
ATOM 1598 N N . LEU B 1 68 ? 3.254 -5.375 -7.828 1 97.31 68 LEU B N 1
ATOM 1599 C CA . LEU B 1 68 ? 3.459 -5.73 -6.426 1 97.31 68 LEU B CA 1
ATOM 1600 C C . LEU B 1 68 ? 4.059 -4.559 -5.652 1 97.31 68 LEU B C 1
ATOM 1602 O O . LEU B 1 68 ? 5.152 -4.09 -5.977 1 97.31 68 LEU B O 1
ATOM 1606 N N . GLN B 1 69 ? 3.346 -4.141 -4.676 1 96.31 69 GLN B N 1
ATOM 1607 C CA . GLN B 1 69 ? 3.822 -3.025 -3.863 1 96.31 69 GLN B CA 1
ATOM 1608 C C . GLN B 1 69 ? 4.367 -3.514 -2.523 1 96.31 69 GLN B C 1
ATOM 1610 O O . GLN B 1 69 ? 3.729 -4.316 -1.843 1 96.31 69 GLN B O 1
ATOM 1615 N N . ILE B 1 70 ? 5.469 -2.949 -2.207 1 97.94 70 ILE B N 1
ATOM 1616 C CA . ILE B 1 70 ? 6.098 -3.26 -0.927 1 97.94 70 ILE B CA 1
ATOM 1617 C C . ILE B 1 70 ? 6.363 -1.97 -0.156 1 97.94 70 ILE B C 1
ATOM 1619 O O . ILE B 1 70 ? 7.004 -1.052 -0.673 1 97.94 70 ILE B O 1
ATOM 1623 N N . VAL B 1 71 ? 5.852 -1.884 1.056 1 97.25 71 VAL B N 1
ATOM 1624 C CA . VAL B 1 71 ? 6.082 -0.723 1.909 1 97.25 71 VAL B CA 1
ATOM 1625 C C . VAL B 1 71 ? 6.844 -1.147 3.162 1 97.25 71 VAL B C 1
ATOM 1627 O O . VAL B 1 71 ? 6.512 -2.154 3.789 1 97.25 71 VAL B O 1
ATOM 1630 N N . ARG B 1 72 ? 7.848 -0.399 3.502 1 97.12 72 ARG B N 1
ATOM 1631 C CA . ARG B 1 72 ? 8.641 -0.673 4.695 1 97.12 72 ARG B CA 1
ATOM 1632 C C . ARG B 1 72 ? 8.539 0.471 5.699 1 97.12 72 ARG B C 1
ATOM 1634 O O . ARG B 1 72 ? 8.648 1.642 5.328 1 97.12 72 ARG B O 1
ATOM 1641 N N . ASP B 1 73 ? 8.398 0.143 6.945 1 95.19 73 ASP B N 1
ATOM 1642 C CA . ASP B 1 73 ? 8.477 1.12 8.023 1 95.19 73 ASP B CA 1
ATOM 1643 C C . ASP B 1 73 ? 9.93 1.414 8.398 1 95.19 73 ASP B C 1
ATOM 1645 O O . ASP B 1 73 ? 10.82 0.63 8.078 1 95.19 73 ASP B O 1
ATOM 1649 N N . PRO B 1 74 ? 10.117 2.602 8.977 1 93.5 74 PRO B N 1
ATOM 1650 C CA . PRO B 1 74 ? 11.453 2.82 9.555 1 93.5 74 PRO B CA 1
ATOM 1651 C C . PRO B 1 74 ? 11.875 1.709 10.508 1 93.5 74 PRO B C 1
ATOM 1653 O O . PRO B 1 74 ? 11.039 1.182 11.25 1 93.5 74 PRO B O 1
ATOM 1656 N N . GLY B 1 75 ? 13.094 1.42 10.453 1 95.5 75 GLY B N 1
ATOM 1657 C CA . GLY B 1 75 ? 13.578 0.326 11.281 1 95.5 75 GLY B CA 1
ATOM 1658 C C . GLY B 1 75 ? 15.047 0.015 11.07 1 95.5 75 GLY B C 1
ATOM 1659 O O . GLY B 1 75 ? 15.742 0.747 10.359 1 95.5 75 GLY B O 1
ATOM 1660 N N . PRO B 1 76 ? 15.484 -1.001 11.625 1 95.94 76 PRO B N 1
ATOM 1661 C CA . PRO B 1 76 ? 16.922 -1.311 11.586 1 95.94 76 PRO B CA 1
ATOM 1662 C C . PRO B 1 76 ? 17.375 -1.781 10.203 1 95.94 76 PRO B C 1
ATOM 1664 O O . PRO B 1 76 ? 16.578 -2.279 9.414 1 95.94 76 PRO B O 1
ATOM 1667 N N . ALA B 1 77 ? 18.719 -1.617 10.047 1 96.12 77 ALA B N 1
ATOM 1668 C CA . ALA B 1 77 ? 19.344 -2.166 8.844 1 96.12 77 ALA B CA 1
ATOM 1669 C C . ALA B 1 77 ? 19.359 -3.691 8.883 1 96.12 77 ALA B C 1
ATOM 1671 O O . ALA B 1 77 ? 19.812 -4.285 9.859 1 96.12 77 ALA B O 1
ATOM 1672 N N . LYS B 1 78 ? 18.891 -4.277 7.926 1 97 78 LYS B N 1
ATOM 1673 C CA . LYS B 1 78 ? 18.906 -5.73 7.781 1 97 78 LYS B CA 1
ATOM 1674 C C . LYS B 1 78 ? 18.469 -6.148 6.383 1 97 78 LYS B C 1
ATOM 1676 O O . LYS B 1 78 ? 18.031 -5.316 5.59 1 97 78 LYS B O 1
ATOM 1681 N N . VAL B 1 79 ? 18.641 -7.426 6.109 1 97.88 79 VAL B N 1
ATOM 1682 C CA . VAL B 1 79 ? 18.203 -8 4.84 1 97.88 79 VAL B CA 1
ATOM 1683 C C . VAL B 1 79 ? 17 -8.914 5.066 1 97.88 79 VAL B C 1
ATOM 1685 O O . VAL B 1 79 ? 17.078 -9.852 5.867 1 97.88 79 VAL B O 1
ATOM 1688 N N . ASP B 1 80 ? 15.977 -8.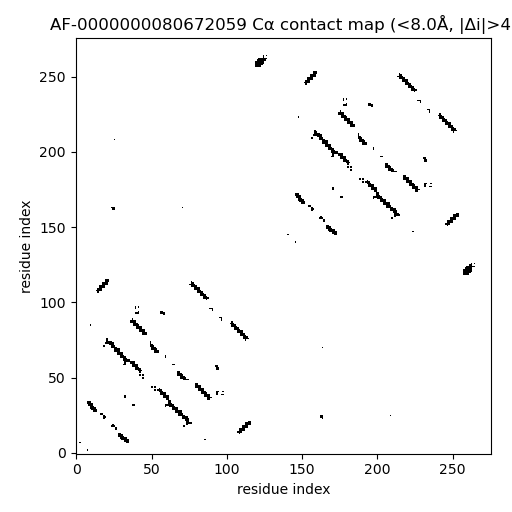648 4.465 1 98.62 80 ASP B N 1
ATOM 1689 C CA . ASP B 1 80 ? 14.758 -9.453 4.469 1 98.62 80 ASP B CA 1
ATOM 1690 C C . ASP B 1 80 ? 14.422 -9.945 3.062 1 98.62 80 ASP B C 1
ATOM 1692 O O . ASP B 1 80 ? 15.227 -9.812 2.143 1 98.62 80 ASP B O 1
ATOM 1696 N N . LYS B 1 81 ? 13.305 -10.609 2.928 1 98.81 81 LYS B N 1
ATOM 1697 C CA . LYS B 1 81 ? 12.977 -11.109 1.595 1 98.81 81 LYS B CA 1
ATOM 1698 C C . LYS B 1 81 ? 11.469 -11.258 1.422 1 98.81 81 LYS B C 1
ATOM 1700 O O . LYS B 1 81 ? 10.742 -11.445 2.4 1 98.81 81 LYS B O 1
ATOM 1705 N N . ILE B 1 82 ? 11.023 -11.164 0.142 1 98.75 82 ILE B N 1
ATOM 1706 C CA . ILE B 1 82 ? 9.711 -11.586 -0.32 1 98.75 82 ILE B CA 1
ATOM 1707 C C . ILE B 1 82 ? 9.828 -12.898 -1.096 1 98.75 82 ILE B C 1
ATOM 1709 O O . ILE B 1 82 ? 10.719 -13.047 -1.937 1 98.75 82 ILE B O 1
ATOM 1713 N N . VAL B 1 83 ? 8.992 -13.844 -0.734 1 98.5 83 VAL B N 1
ATOM 1714 C CA . VAL B 1 83 ? 8.945 -15.102 -1.468 1 98.5 83 VAL B CA 1
ATOM 1715 C C . VAL B 1 83 ? 7.633 -15.195 -2.244 1 98.5 83 VAL B C 1
ATOM 1717 O O . VAL B 1 83 ? 6.551 -15.156 -1.653 1 98.5 83 VAL B O 1
ATOM 1720 N N . LEU B 1 84 ? 7.742 -15.352 -3.547 1 98.06 84 LEU B N 1
ATOM 1721 C CA . LEU B 1 84 ? 6.59 -15.609 -4.406 1 98.06 84 LEU B CA 1
ATOM 1722 C C . LEU B 1 84 ? 6.465 -17.094 -4.715 1 98.06 84 LEU B C 1
ATOM 1724 O O . LEU B 1 84 ? 7.336 -17.672 -5.363 1 98.06 84 LEU B O 1
ATOM 1728 N N . ILE B 1 85 ? 5.406 -17.625 -4.227 1 97.5 85 ILE B N 1
ATOM 1729 C CA . ILE B 1 85 ? 5.066 -19 -4.566 1 97.5 85 ILE B CA 1
ATOM 1730 C C . ILE B 1 85 ? 4.027 -19.016 -5.684 1 97.5 85 ILE B C 1
ATOM 1732 O O . ILE B 1 85 ? 2.955 -18.422 -5.551 1 97.5 85 ILE B O 1
ATOM 1736 N N . TYR B 1 86 ? 4.312 -19.688 -6.82 1 97.38 86 TYR B N 1
ATOM 1737 C CA . TYR B 1 86 ? 3.389 -19.578 -7.945 1 97.38 86 TYR B CA 1
ATOM 1738 C C . TYR B 1 86 ? 3.24 -20.922 -8.656 1 97.38 86 TYR B C 1
ATOM 1740 O O . TYR B 1 86 ? 4.137 -21.766 -8.586 1 97.38 86 TYR B O 1
ATOM 1748 N N . LYS B 1 87 ? 2.156 -21.094 -9.258 1 96.69 87 LYS B N 1
ATOM 1749 C CA . LYS B 1 87 ? 1.849 -22.297 -10.031 1 96.69 87 LYS B CA 1
ATOM 1750 C C . LYS B 1 87 ? 0.746 -22.031 -11.047 1 96.69 87 LYS B C 1
ATOM 1752 O O . LYS B 1 87 ? -0.022 -21.078 -10.906 1 96.69 87 LYS B O 1
ATOM 1757 N N . THR B 1 88 ? 0.75 -22.828 -12.102 1 95.75 88 THR B N 1
ATOM 1758 C CA . THR B 1 88 ? -0.386 -22.797 -13.016 1 95.75 88 THR B CA 1
ATOM 1759 C C . THR B 1 88 ? -1.653 -23.281 -12.328 1 95.75 88 THR B C 1
ATOM 1761 O O . THR B 1 88 ? -1.587 -24.109 -11.406 1 95.75 88 THR B O 1
ATOM 1764 N N . THR B 1 89 ? -2.822 -22.719 -12.805 1 96.31 89 THR B N 1
ATOM 1765 C CA . THR B 1 89 ? -4.055 -23.109 -12.125 1 96.31 89 THR B CA 1
ATOM 1766 C C . THR B 1 89 ? -5.254 -22.953 -13.055 1 96.31 89 THR B C 1
ATOM 1768 O O . THR B 1 89 ? -5.191 -22.203 -14.039 1 96.31 89 THR B O 1
ATOM 1771 N N . CYS B 1 90 ? -6.297 -23.672 -12.695 1 96 90 CYS B N 1
ATOM 1772 C CA . CYS B 1 90 ? -7.59 -23.484 -13.344 1 96 90 CYS B CA 1
ATOM 1773 C C . CYS B 1 90 ? -8.602 -22.875 -12.375 1 96 90 CYS B C 1
ATOM 1775 O O . CYS B 1 90 ? -9.766 -22.672 -12.734 1 96 90 CYS B O 1
ATOM 1777 N N . SER B 1 91 ? -8.102 -22.5 -11.195 1 95.62 91 SER B N 1
ATOM 1778 C CA . SER B 1 91 ? -8.992 -21.969 -10.172 1 95.62 91 SER B CA 1
ATOM 1779 C C . SER B 1 91 ? -9.406 -20.531 -10.477 1 95.62 91 SER B C 1
ATOM 1781 O O . SER B 1 91 ? -8.617 -19.766 -11.047 1 95.62 91 SER B O 1
ATOM 1783 N N . SER B 1 92 ? -10.57 -20.172 -10.062 1 95.88 92 SER B N 1
ATOM 1784 C CA . SER B 1 92 ? -11.023 -18.797 -10.188 1 95.88 92 SER B CA 1
ATOM 1785 C C . SER B 1 92 ? -10.609 -17.969 -8.977 1 95.88 92 SER B C 1
ATOM 1787 O O . SER B 1 92 ? -10.727 -16.734 -8.984 1 95.88 92 SER B O 1
ATOM 1789 N N . SER B 1 93 ? -10.078 -18.688 -7.949 1 96 93 SER B N 1
ATOM 1790 C CA . SER B 1 93 ? -9.602 -18.047 -6.73 1 96 93 SER B CA 1
ATOM 1791 C C . SER B 1 93 ? -8.117 -18.312 -6.512 1 96 93 SER B C 1
ATOM 1793 O O . SER B 1 93 ? -7.676 -19.469 -6.488 1 96 93 SER B O 1
ATOM 1795 N N . ALA B 1 94 ? -7.418 -17.219 -6.344 1 96.44 94 ALA B N 1
ATOM 1796 C CA . ALA B 1 94 ? -5.984 -17.359 -6.105 1 96.44 94 ALA B CA 1
ATOM 1797 C C . ALA B 1 94 ? -5.715 -18.125 -4.809 1 96.44 94 ALA B C 1
ATOM 1799 O O . ALA B 1 94 ? -4.812 -18.953 -4.746 1 96.44 94 ALA B O 1
ATOM 1800 N N . ARG B 1 95 ? -6.461 -17.844 -3.777 1 95.88 95 ARG B N 1
ATOM 1801 C CA . ARG B 1 95 ? -6.266 -18.469 -2.48 1 95.88 95 ARG B CA 1
ATOM 1802 C C . ARG B 1 95 ? -6.523 -19.969 -2.561 1 95.88 95 ARG B C 1
ATOM 1804 O O . ARG B 1 95 ? -5.754 -20.766 -2.021 1 95.88 95 ARG B O 1
ATOM 1811 N N . ASP B 1 96 ? -7.574 -20.297 -3.285 1 96.56 96 ASP B N 1
ATOM 1812 C CA . ASP B 1 96 ? -7.957 -21.703 -3.391 1 96.56 96 ASP B CA 1
ATOM 1813 C C . ASP B 1 96 ? -6.906 -22.516 -4.156 1 96.56 96 ASP B C 1
ATOM 1815 O O . ASP B 1 96 ? -6.742 -23.703 -3.92 1 96.56 96 ASP B O 1
ATOM 1819 N N . ALA B 1 97 ? -6.262 -21.875 -5.02 1 96.62 97 ALA B N 1
ATOM 1820 C CA . ALA B 1 97 ? -5.227 -22.547 -5.809 1 96.62 97 ALA B CA 1
ATOM 1821 C C . ALA B 1 97 ? -4.137 -23.125 -4.914 1 96.62 97 ALA B C 1
ATOM 1823 O O . ALA B 1 97 ? -3.422 -24.047 -5.316 1 96.62 97 ALA B O 1
ATOM 1824 N N . PHE B 1 98 ? -3.947 -22.672 -3.738 1 96.5 98 PHE B N 1
ATOM 1825 C CA . PHE B 1 98 ? -2.828 -23.078 -2.896 1 96.5 98 PHE B CA 1
ATOM 1826 C C . PHE B 1 98 ? -3.303 -23.969 -1.764 1 96.5 98 PHE B C 1
ATOM 1828 O O . PHE B 1 98 ? -2.625 -24.094 -0.74 1 96.5 98 PHE B O 1
ATOM 1835 N N . ASP B 1 99 ? -4.523 -24.469 -1.896 1 93.56 99 ASP B N 1
ATOM 1836 C CA . ASP B 1 99 ? -4.93 -25.547 -1.013 1 93.56 99 ASP B CA 1
ATOM 1837 C C . ASP B 1 99 ? -3.994 -26.75 -1.154 1 93.56 99 ASP B C 1
ATOM 1839 O O . ASP B 1 99 ? -3.881 -27.562 -0.239 1 93.56 99 ASP B O 1
ATOM 1843 N N . CYS B 1 100 ? -3.367 -26.812 -2.25 1 87 100 CYS B N 1
ATOM 1844 C CA . CYS B 1 100 ? -2.318 -27.781 -2.543 1 87 100 CYS B CA 1
ATOM 1845 C C . CYS B 1 100 ? -1.115 -27.109 -3.189 1 87 100 CYS B C 1
ATOM 1847 O O . CYS B 1 100 ? -1.263 -26.359 -4.164 1 87 100 CYS B O 1
ATOM 1849 N N . ASP B 1 101 ? 0.061 -27.344 -2.705 1 84.5 101 ASP B N 1
ATOM 1850 C CA . ASP B 1 101 ? 1.241 -26.641 -3.195 1 84.5 101 ASP B CA 1
ATOM 1851 C C . ASP B 1 101 ? 2.035 -27.516 -4.168 1 84.5 101 ASP B C 1
ATOM 1853 O O . ASP B 1 101 ? 3.168 -27.188 -4.523 1 84.5 101 ASP B O 1
ATOM 1857 N N . LEU B 1 102 ? 1.483 -28.516 -4.5 1 87.88 102 LEU B N 1
ATOM 1858 C CA . LEU B 1 102 ? 2.172 -29.391 -5.449 1 87.88 102 LEU B CA 1
ATOM 1859 C C . LEU B 1 102 ? 2.43 -28.656 -6.762 1 87.88 102 LEU B C 1
ATOM 1861 O O . LEU B 1 102 ? 1.538 -28 -7.293 1 87.88 102 LEU B O 1
ATOM 1865 N N . GLY B 1 103 ? 3.605 -28.703 -7.215 1 89.44 103 GLY B N 1
ATOM 1866 C CA . GLY B 1 103 ? 3.965 -28.109 -8.5 1 89.44 103 GLY B CA 1
ATOM 1867 C C . GLY B 1 103 ? 4.273 -26.625 -8.406 1 89.44 103 GLY B C 1
ATOM 1868 O O . GLY B 1 103 ? 4.48 -25.969 -9.43 1 89.44 103 GLY B O 1
ATOM 1869 N N . ALA B 1 104 ? 4.238 -26.172 -7.238 1 94.75 104 ALA B N 1
ATOM 1870 C CA . ALA B 1 104 ? 4.488 -24.734 -7.094 1 94.75 104 ALA B CA 1
ATOM 1871 C C . ALA B 1 104 ? 5.98 -24.438 -7.188 1 94.75 104 ALA B C 1
ATOM 1873 O O . ALA B 1 104 ? 6.812 -25.234 -6.75 1 94.75 104 ALA B O 1
ATOM 1874 N N . GLU B 1 105 ? 6.32 -23.344 -7.836 1 95.75 105 GLU B N 1
ATOM 1875 C CA . GLU B 1 105 ? 7.676 -22.812 -7.922 1 95.75 105 GLU B CA 1
ATOM 1876 C C . GLU B 1 105 ? 7.832 -21.562 -7.051 1 95.75 105 GLU B C 1
ATOM 1878 O O . GLU B 1 105 ? 6.848 -21.031 -6.547 1 95.75 105 GLU B O 1
ATOM 1883 N N . ARG B 1 106 ? 9.133 -21.203 -6.863 1 96.25 106 ARG B N 1
ATOM 1884 C CA . ARG B 1 106 ? 9.367 -20.047 -5.992 1 96.25 106 ARG B CA 1
ATOM 1885 C C . ARG B 1 106 ? 10.312 -19.047 -6.648 1 96.25 106 ARG B C 1
ATOM 1887 O O . ARG B 1 106 ? 11.234 -19.438 -7.367 1 96.25 106 ARG B O 1
ATOM 1894 N N . LYS B 1 107 ? 10 -17.766 -6.422 1 97 107 LYS B N 1
ATOM 1895 C CA . LYS B 1 107 ? 10.906 -16.656 -6.73 1 97 107 LYS B CA 1
ATOM 1896 C C . LYS B 1 107 ? 11.094 -15.75 -5.523 1 97 107 LYS B C 1
ATOM 1898 O O . LYS B 1 107 ? 10.203 -15.656 -4.668 1 97 107 LYS B O 1
ATOM 1903 N N . VAL B 1 108 ? 12.312 -15.078 -5.48 1 97.88 108 VAL B N 1
ATOM 1904 C CA . VAL B 1 108 ? 12.617 -14.297 -4.289 1 97.88 108 VAL B CA 1
ATOM 1905 C C . VAL B 1 108 ? 12.961 -12.859 -4.684 1 97.88 108 VAL B C 1
ATOM 1907 O O . VAL B 1 108 ? 13.648 -12.633 -5.684 1 97.88 108 VAL B O 1
ATOM 1910 N N . ILE B 1 109 ? 12.5 -11.938 -4.012 1 98.06 109 ILE B N 1
ATOM 1911 C CA . ILE B 1 109 ? 12.945 -10.547 -4.039 1 98.06 109 ILE B CA 1
ATOM 1912 C C . ILE B 1 109 ? 13.727 -10.234 -2.766 1 98.06 109 ILE B C 1
ATOM 1914 O O . ILE B 1 109 ? 13.195 -10.359 -1.659 1 98.06 109 ILE B O 1
ATOM 1918 N N . ALA B 1 110 ? 14.891 -9.758 -2.92 1 98.75 110 ALA B N 1
ATOM 1919 C CA . ALA B 1 110 ? 15.695 -9.352 -1.772 1 98.75 110 ALA B CA 1
ATOM 1920 C C . ALA B 1 110 ? 15.336 -7.938 -1.327 1 98.75 110 ALA B C 1
ATOM 1922 O O . ALA B 1 110 ? 15.227 -7.027 -2.152 1 98.75 110 ALA B O 1
ATOM 1923 N N . LEU B 1 111 ? 15.148 -7.766 -0.03 1 98.44 111 LEU B N 1
ATOM 1924 C CA . LEU B 1 111 ? 14.875 -6.465 0.567 1 98.44 111 LEU B CA 1
ATOM 1925 C C . LEU B 1 111 ? 16.047 -6.004 1.424 1 98.44 111 LEU B C 1
ATOM 1927 O O . LEU B 1 111 ? 16.297 -6.562 2.494 1 98.44 111 LEU B O 1
ATOM 1931 N N . ILE B 1 112 ? 16.703 -4.938 0.99 1 97.81 112 ILE B N 1
ATOM 1932 C CA . ILE B 1 112 ? 17.906 -4.516 1.677 1 97.81 112 ILE B CA 1
ATOM 1933 C C . ILE B 1 112 ? 17.688 -3.146 2.32 1 97.81 112 ILE B C 1
ATOM 1935 O O . ILE B 1 112 ? 17.391 -2.17 1.632 1 97.81 112 ILE B O 1
ATOM 1939 N N . ALA B 1 113 ? 17.797 -3.057 3.594 1 96.44 113 ALA B N 1
ATOM 1940 C CA . ALA B 1 113 ? 17.734 -1.776 4.293 1 96.44 113 ALA B CA 1
ATOM 1941 C C . ALA B 1 113 ? 19.125 -1.285 4.664 1 96.44 113 ALA B C 1
ATOM 1943 O O . ALA B 1 113 ? 19.891 -2.008 5.301 1 96.44 113 ALA B O 1
ATOM 1944 N N . LYS B 1 114 ? 19.391 -0.053 4.188 1 90.5 114 LYS B N 1
ATOM 1945 C CA . LYS B 1 114 ? 20.703 0.51 4.457 1 90.5 114 LYS B CA 1
ATOM 1946 C C . LYS B 1 114 ? 20.609 1.936 4.992 1 90.5 114 LYS B C 1
ATOM 1948 O O . LYS B 1 114 ? 19.656 2.654 4.672 1 90.5 114 LYS B O 1
ATOM 1953 N N . GLU B 1 115 ? 21.453 2.314 5.926 1 81.12 115 GLU B N 1
ATOM 1954 C CA . GLU B 1 115 ? 21.531 3.676 6.449 1 81.12 115 GLU B CA 1
ATOM 1955 C C . GLU B 1 115 ? 21.984 4.656 5.367 1 81.12 115 GLU B C 1
ATOM 1957 O O . GLU B 1 115 ? 22.812 4.32 4.523 1 81.12 115 GLU B O 1
ATOM 1962 N N . ASP B 1 116 ? 21.125 5.418 4.91 1 65.25 116 ASP B N 1
ATOM 1963 C CA . ASP B 1 116 ? 21.562 6.434 3.957 1 65.25 116 ASP B CA 1
ATOM 1964 C C . ASP B 1 116 ? 22.703 7.262 4.52 1 65.25 116 ASP B C 1
ATOM 1966 O O . ASP B 1 116 ? 22.594 7.844 5.602 1 65.25 116 ASP B O 1
ATOM 1970 N N . LEU B 1 117 ? 23.891 6.855 4.293 1 54.12 117 LEU B N 1
ATOM 1971 C CA . LEU B 1 117 ? 25 7.727 4.668 1 54.12 117 LEU B CA 1
ATOM 1972 C C . LEU B 1 117 ? 24.812 9.125 4.082 1 54.12 117 LEU B C 1
ATOM 1974 O O . LEU B 1 117 ? 24.891 9.305 2.863 1 54.12 117 LEU B O 1
ATOM 1978 N N . THR B 1 118 ? 23.703 9.562 4.164 1 48.75 118 THR B N 1
ATOM 1979 C CA . THR B 1 118 ? 23.75 10.93 3.654 1 48.75 118 THR B CA 1
ATOM 1980 C C . THR B 1 118 ? 25 11.648 4.16 1 48.75 118 THR B C 1
ATOM 1982 O O . THR B 1 118 ? 25.203 11.773 5.367 1 48.75 118 THR B O 1
ATOM 1985 N N . MET B 1 119 ? 26.062 11.445 3.527 1 43.38 119 MET B N 1
ATOM 1986 C CA . MET B 1 119 ? 27.25 12.25 3.748 1 43.38 119 MET B CA 1
ATOM 1987 C C . MET B 1 119 ? 26.906 13.727 3.887 1 43.38 119 MET B C 1
ATOM 1989 O O . MET B 1 119 ? 26.344 14.32 2.965 1 43.38 119 MET B O 1
ATOM 1993 N N . SER B 1 120 ? 26.25 14.102 4.961 1 39.81 120 SER B N 1
ATOM 1994 C CA . SER B 1 120 ? 26.219 15.539 5.199 1 39.81 120 SER B CA 1
ATOM 1995 C C . SER B 1 120 ? 27.484 16.219 4.676 1 39.81 120 SER B C 1
ATOM 1997 O O . SER B 1 120 ? 28.578 15.938 5.148 1 39.81 120 SER B O 1
ATOM 1999 N N . ILE B 1 121 ? 27.609 16.344 3.389 1 41.53 121 ILE B N 1
ATOM 2000 C CA . ILE B 1 121 ? 28.734 17.156 2.938 1 41.53 121 ILE B CA 1
ATOM 2001 C C . ILE B 1 121 ? 28.703 18.516 3.643 1 41.53 121 ILE B C 1
ATOM 2003 O O . ILE B 1 121 ? 27.75 19.266 3.514 1 41.53 121 ILE B O 1
ATOM 2007 N N . ALA B 1 122 ? 29.25 18.656 4.887 1 42.5 122 ALA B N 1
ATOM 2008 C CA . ALA B 1 122 ? 29.484 19.938 5.555 1 42.5 122 ALA B CA 1
ATOM 2009 C C . ALA B 1 122 ? 29.75 21.047 4.535 1 42.5 122 ALA B C 1
ATOM 2011 O O . ALA B 1 122 ? 30.438 20.812 3.535 1 42.5 122 ALA B O 1
ATOM 2012 N N . PRO B 1 123 ? 28.859 22.016 4.375 1 36.88 123 PRO B N 1
ATOM 2013 C CA . PRO B 1 123 ? 29.172 23.141 3.479 1 36.88 123 PRO B CA 1
ATOM 2014 C C . PRO B 1 123 ? 30.641 23.531 3.496 1 36.88 123 PRO B C 1
ATOM 2016 O O . PRO B 1 123 ? 31.266 23.531 4.559 1 36.88 123 PRO B O 1
ATOM 2019 N N . THR B 1 124 ? 31.406 23.109 2.533 1 39.56 124 THR B N 1
ATOM 2020 C CA . THR B 1 124 ? 32.781 23.562 2.393 1 39.56 124 THR B CA 1
ATOM 2021 C C . THR B 1 124 ? 32.906 25.047 2.717 1 39.56 124 THR B C 1
ATOM 2023 O O . THR B 1 124 ? 32.125 25.859 2.211 1 39.56 124 THR B O 1
ATOM 2026 N N . THR B 1 125 ? 33.156 25.344 3.961 1 35.22 125 THR B N 1
ATOM 2027 C CA . THR B 1 125 ? 33.469 26.703 4.371 1 35.22 125 THR B CA 1
ATOM 2028 C C . THR B 1 125 ? 34.188 27.453 3.256 1 35.22 125 THR B C 1
ATOM 2030 O O . THR B 1 125 ? 35.219 26.969 2.732 1 35.22 125 THR B O 1
ATOM 2033 N N . ASN B 1 126 ? 33.469 28.078 2.385 1 35.19 126 ASN B N 1
ATOM 2034 C CA . ASN B 1 126 ? 34.062 28.953 1.372 1 35.19 126 ASN B CA 1
ATOM 2035 C C . ASN B 1 126 ? 35.25 29.703 1.922 1 35.19 126 ASN B C 1
ATOM 2037 O O . ASN B 1 126 ? 35.125 30.516 2.84 1 35.19 126 ASN B O 1
ATOM 2041 N N . LEU B 1 127 ? 36.375 29.109 1.945 1 38.19 127 LEU B N 1
ATOM 2042 C CA . LEU B 1 127 ? 37.656 29.641 2.393 1 38.19 127 LEU B CA 1
ATOM 2043 C C . LEU B 1 127 ? 37.875 31.062 1.867 1 38.19 127 LEU B C 1
ATOM 2045 O O . LEU B 1 127 ? 38.594 31.859 2.492 1 38.19 127 LEU B O 1
ATOM 2049 N N . LYS B 1 128 ? 37.25 31.281 0.691 1 39.97 128 LYS B N 1
ATOM 2050 C CA . LYS B 1 128 ? 37.562 32.562 0.068 1 39.97 128 LYS B CA 1
ATOM 2051 C C . LYS B 1 128 ? 37.125 33.719 0.955 1 39.97 128 LYS B C 1
ATOM 2053 O O . LYS B 1 128 ? 37.719 34.812 0.912 1 39.97 128 LYS B O 1
ATOM 2058 N N . SER B 1 129 ? 36 33.531 1.658 1 40.78 129 SER B N 1
ATOM 2059 C CA . SER B 1 129 ? 35.562 34.688 2.406 1 40.78 129 SER B CA 1
ATOM 2060 C C . SER B 1 129 ? 36.469 34.969 3.588 1 40.78 129 SER B C 1
ATOM 2062 O O . SER B 1 129 ? 36.406 36.062 4.188 1 40.78 129 SER B O 1
ATOM 2064 N N . ILE B 1 130 ? 37.156 33.906 4.039 1 40.31 130 ILE B N 1
ATOM 2065 C CA . ILE B 1 130 ? 38.094 34.156 5.133 1 40.31 130 ILE B CA 1
ATOM 2066 C C . ILE B 1 130 ? 39.281 34.938 4.617 1 40.31 130 ILE B C 1
ATOM 2068 O O . ILE B 1 130 ? 39.75 35.875 5.285 1 40.31 130 ILE B O 1
ATOM 2072 N N . LEU B 1 131 ? 39.594 34.562 3.402 1 43.59 131 LEU B N 1
ATOM 2073 C CA . LEU B 1 131 ? 40.812 35.188 2.908 1 43.59 131 LEU B CA 1
ATOM 2074 C C . LEU B 1 131 ? 40.594 36.688 2.623 1 43.59 131 LEU B C 1
ATOM 2076 O O . LEU B 1 131 ? 41.5 37.5 2.824 1 43.59 131 LEU B O 1
ATOM 2080 N N . ARG B 1 132 ? 39.375 37.031 2.178 1 42.47 132 ARG B N 1
ATOM 2081 C CA . ARG B 1 132 ? 39.219 38.438 1.757 1 42.47 132 ARG B CA 1
ATOM 2082 C C . ARG B 1 132 ? 39.25 39.375 2.951 1 42.47 132 ARG B C 1
ATOM 2084 O O . ARG B 1 132 ? 39.562 40.562 2.801 1 42.47 132 ARG B O 1
ATOM 2091 N N . GLN B 1 133 ? 38.719 38.781 4.059 1 42.12 133 GLN B N 1
ATOM 2092 C CA . GLN B 1 133 ? 38.688 39.719 5.172 1 42.12 133 GLN B CA 1
ATOM 2093 C C . GLN B 1 133 ? 40.094 40.094 5.633 1 42.12 133 GLN B C 1
ATOM 2095 O O . GLN B 1 133 ? 40.312 41.125 6.277 1 42.12 133 GLN B O 1
ATOM 2100 N N . SER B 1 134 ? 40.969 39.125 5.348 1 43.69 134 SER B N 1
ATOM 2101 C CA . SER B 1 134 ? 42.281 39.438 5.879 1 43.69 134 SER B CA 1
ATOM 2102 C C . SER B 1 134 ? 42.969 40.531 5.07 1 43.69 134 SER B C 1
ATOM 2104 O O . SER B 1 134 ? 43.969 41.125 5.512 1 43.69 134 SER B O 1
ATOM 2106 N N . VAL B 1 135 ? 42.594 40.594 3.719 1 45.09 135 VAL B N 1
ATOM 2107 C CA . VAL B 1 135 ? 43.406 41.531 2.955 1 45.09 135 VAL B CA 1
ATOM 2108 C C . VAL B 1 135 ? 42.969 42.969 3.266 1 45.09 135 VAL B C 1
ATOM 2110 O O . VAL B 1 135 ? 43.719 43.906 3.029 1 45.09 135 VAL B O 1
ATOM 2113 N N . GLN B 1 136 ? 41.656 43.094 3.502 1 40.62 136 GLN B N 1
ATOM 2114 C CA . GLN B 1 136 ? 41.312 44.531 3.449 1 40.62 136 GLN B CA 1
ATOM 2115 C C . GLN B 1 136 ? 41.812 45.25 4.688 1 40.62 136 GLN B C 1
ATOM 2117 O O . GLN B 1 136 ? 41.781 46.469 4.746 1 40.62 136 GLN B O 1
ATOM 2122 N N . LYS B 1 137 ? 41.938 44.438 5.754 1 40.94 137 LYS B N 1
ATOM 2123 C CA . LYS B 1 137 ? 42.281 45.281 6.883 1 40.94 137 LYS B CA 1
ATOM 2124 C C . LYS B 1 137 ? 43.75 45.75 6.793 1 40.94 137 LYS B C 1
ATOM 2126 O O . LYS B 1 137 ? 44.219 46.5 7.648 1 40.94 137 LYS B O 1
ATOM 2131 N N . SER B 1 138 ? 44.5 45.312 5.754 1 32.34 138 SER B N 1
ATOM 2132 C CA . SER B 1 138 ? 45.781 46.031 5.812 1 32.34 138 SER B CA 1
ATOM 2133 C C . SER B 1 138 ? 45.656 47.406 5.164 1 32.34 138 SER B C 1
ATOM 2135 O O . SER B 1 138 ? 45 47.562 4.148 1 32.34 138 SER B O 1
#